Protein AF-A0AAV8HAZ2-F1 (afdb_monomer)

InterPro domains:
  IPR032675 Leucine-rich repeat domain superfamily [G3DSA:3.80.10.10] (1-237)

Foldseek 3Di:
DQDDQQAAAEFAFEDDPQDTDTPDPSVVSVCVVVPPDDDPDSPPCVQVVLVVNLVRQYAYYHYEQDDCQVCQVVVQASCSHQEYAYAHQDDPDADAHDPPGSVQNHAYYHDHPPQHPPLVRVQNNQQNRQNHAYYHDEYADQEEHAHAYARHQEYAYAYDDPPHAHLEYHYAYQNHAEYEYHDEDHPDLNHYYYYDHPNHAEYEYEYEADDPSCVVVVVNVCVVCVPHNWYWYWYHYPPDTDTDTPPPDDPPPPDD

Mean predicted aligned error: 11.36 Å

Structure (mmCIF, N/CA/C/O backbone):
data_AF-A0AAV8HAZ2-F1
#
_entry.id   AF-A0AAV8HAZ2-F1
#
loop_
_atom_site.group_PDB
_atom_site.id
_atom_site.type_symbol
_atom_site.label_atom_id
_atom_site.label_alt_id
_atom_site.label_comp_id
_atom_site.label_asym_id
_atom_site.label_entity_id
_atom_site.label_seq_id
_atom_site.pdbx_PDB_ins_code
_atom_site.Cartn_x
_atom_site.Cartn_y
_atom_site.Cartn_z
_atom_site.occupancy
_atom_site.B_iso_or_equiv
_atom_site.auth_seq_id
_atom_site.auth_comp_id
_atom_site.auth_asym_id
_atom_site.auth_atom_id
_atom_site.pdbx_PDB_model_num
ATOM 1 N N . MET A 1 1 ? -29.123 27.287 18.463 1.00 34.72 1 MET A N 1
ATOM 2 C CA . MET A 1 1 ? -29.032 25.952 19.095 1.00 34.72 1 MET A CA 1
ATOM 3 C C . MET A 1 1 ? -27.998 25.145 18.328 1.00 34.72 1 MET A C 1
ATOM 5 O O . MET A 1 1 ? -28.243 24.839 17.171 1.00 34.72 1 MET A O 1
ATOM 9 N N . LEU A 1 2 ? -26.826 24.888 18.914 1.00 37.31 2 LEU A N 1
ATOM 10 C CA . LEU A 1 2 ? -25.813 24.000 18.332 1.00 37.31 2 LEU A CA 1
ATOM 11 C C . LEU A 1 2 ? -26.121 22.578 18.814 1.00 37.31 2 LEU A C 1
ATOM 13 O O . LEU A 1 2 ? -26.083 22.320 20.014 1.00 37.31 2 LEU A O 1
ATOM 17 N N . THR A 1 3 ? -26.483 21.680 17.901 1.00 46.84 3 THR A N 1
ATOM 18 C CA . THR A 1 3 ? -26.611 20.245 18.185 1.00 46.84 3 THR A CA 1
ATOM 19 C C . THR A 1 3 ? -25.257 19.702 18.638 1.00 46.84 3 THR A C 1
ATOM 21 O O . THR A 1 3 ? -24.234 19.996 18.017 1.00 46.84 3 THR A O 1
ATOM 24 N N . SER A 1 4 ? -25.221 18.954 19.742 1.00 61.09 4 SER A N 1
ATOM 25 C CA . SER A 1 4 ? -23.980 18.344 20.217 1.00 61.09 4 SER A CA 1
ATOM 26 C C . SER A 1 4 ? -23.555 17.234 19.256 1.00 61.09 4 SER A C 1
ATOM 28 O O . SER A 1 4 ? -24.330 16.342 18.917 1.00 61.09 4 SER A O 1
ATOM 30 N N . ILE A 1 5 ? -22.310 17.292 18.794 1.00 60.56 5 ILE A N 1
ATOM 31 C CA . ILE A 1 5 ? -21.723 16.211 18.005 1.00 60.56 5 ILE A CA 1
ATOM 32 C C . ILE A 1 5 ? -21.294 15.122 18.980 1.00 60.56 5 ILE A C 1
ATOM 34 O O . ILE A 1 5 ? -20.428 15.358 19.823 1.00 60.56 5 ILE A O 1
ATOM 38 N N . SER A 1 6 ? -21.890 13.942 18.860 1.00 73.12 6 SER A N 1
ATOM 39 C CA . SER A 1 6 ? -21.578 12.783 19.699 1.00 73.12 6 SER A CA 1
ATOM 40 C C . SER A 1 6 ? -20.570 11.823 19.062 1.00 73.12 6 SER A C 1
ATOM 42 O O . SER A 1 6 ? -19.986 11.013 19.777 1.00 73.12 6 SER A O 1
ATOM 44 N N . HIS A 1 7 ? -20.338 11.907 17.746 1.00 76.44 7 HIS A N 1
ATOM 45 C CA . HIS A 1 7 ? -19.491 10.959 17.022 1.00 76.44 7 HIS A CA 1
ATOM 46 C C . HIS A 1 7 ? -18.837 11.574 15.775 1.00 76.44 7 HIS A C 1
ATOM 48 O O . HIS A 1 7 ? -19.464 12.355 15.055 1.00 76.44 7 HIS A O 1
ATOM 54 N N . VAL A 1 8 ? -17.578 11.210 15.516 1.00 76.12 8 VAL A N 1
ATOM 55 C CA . VAL A 1 8 ? -16.825 11.561 14.303 1.00 76.12 8 VAL A CA 1
ATOM 56 C C . VAL A 1 8 ? -16.085 10.313 13.850 1.00 76.12 8 VAL A C 1
ATOM 58 O O . VAL A 1 8 ? -15.053 9.974 14.416 1.00 76.12 8 VAL A O 1
ATOM 61 N N . GLU A 1 9 ? -16.617 9.630 12.841 1.00 82.69 9 GLU A N 1
ATOM 62 C CA . GLU A 1 9 ? -16.004 8.416 12.292 1.00 82.69 9 GLU A CA 1
ATOM 63 C C . GLU A 1 9 ? -14.900 8.736 11.274 1.00 82.69 9 GLU A C 1
ATOM 65 O O . GLU A 1 9 ? -13.850 8.093 11.263 1.00 82.69 9 GLU A O 1
ATOM 70 N N . GLU A 1 10 ? -15.108 9.777 10.467 1.00 84.00 10 GLU A N 1
ATOM 71 C CA . GLU A 1 10 ? -14.192 10.212 9.414 1.00 84.00 10 GLU A CA 1
ATOM 72 C C . GLU A 1 10 ? -13.876 11.702 9.535 1.00 84.00 10 GLU A C 1
ATOM 74 O O . GLU A 1 10 ? -14.774 12.521 9.751 1.00 84.00 10 GLU A O 1
ATOM 79 N N . LEU A 1 11 ? -12.600 12.043 9.348 1.00 81.50 11 LEU A N 1
ATOM 80 C CA . LEU A 1 11 ? -12.093 13.403 9.266 1.00 81.50 11 LEU A CA 1
ATOM 81 C C . LEU A 1 11 ? -11.239 13.562 8.003 1.00 81.50 11 LEU A C 1
ATOM 83 O O . 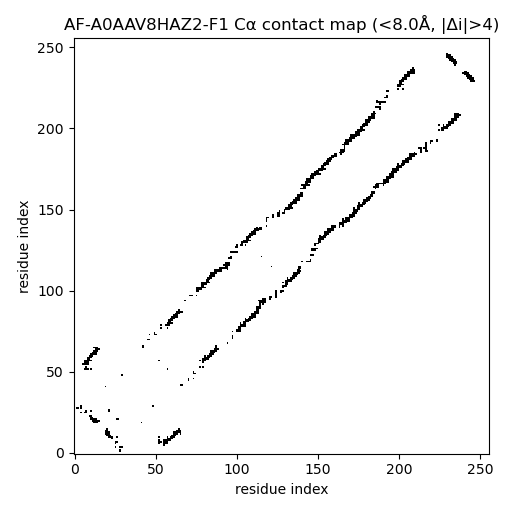LEU A 1 11 ? -10.208 12.909 7.863 1.00 81.50 11 LEU A O 1
ATOM 87 N N . SER A 1 12 ? -11.634 14.481 7.119 1.00 81.00 12 SER A N 1
ATOM 88 C CA . SER A 1 12 ? -10.827 14.893 5.966 1.00 81.00 12 SER A CA 1
ATOM 89 C C . SER A 1 12 ? -10.376 16.345 6.114 1.00 81.00 12 SER A C 1
ATOM 91 O O . SER A 1 12 ? -11.191 17.243 6.349 1.00 81.00 12 SER A O 1
ATOM 93 N N . LEU A 1 13 ? -9.068 16.555 5.998 1.00 77.06 13 LEU A N 1
ATOM 94 C CA . LEU A 1 13 ? -8.384 17.835 6.086 1.00 77.06 13 LEU A CA 1
ATOM 95 C C . LEU A 1 13 ? -7.628 18.061 4.782 1.00 77.06 13 LEU A C 1
ATOM 97 O O . LEU A 1 13 ? -6.623 17.405 4.540 1.00 77.06 13 LEU A O 1
ATOM 101 N N . ARG A 1 14 ? -8.123 18.963 3.936 1.00 72.69 14 ARG A N 1
ATOM 102 C CA . ARG A 1 14 ? -7.522 19.223 2.624 1.00 72.69 14 ARG A CA 1
ATOM 103 C C . ARG A 1 14 ? -7.220 20.699 2.441 1.00 72.69 14 ARG A C 1
ATOM 105 O O . ARG A 1 14 ? -8.035 21.532 2.846 1.00 72.69 14 ARG A O 1
ATOM 112 N N . VAL A 1 15 ? -6.099 21.006 1.796 1.00 64.12 15 VAL A N 1
ATOM 113 C CA . VAL A 1 15 ? -5.835 22.335 1.235 1.00 64.12 15 VAL A CA 1
ATOM 114 C C . VAL A 1 15 ? -6.331 22.349 -0.204 1.00 64.12 15 VAL A C 1
ATOM 116 O O . VAL A 1 15 ? -5.653 21.880 -1.109 1.00 64.12 15 VAL A O 1
ATOM 119 N N . LYS A 1 16 ? -7.524 22.899 -0.429 1.00 49.69 16 LYS A N 1
ATOM 120 C CA . LYS A 1 16 ? -7.853 23.502 -1.726 1.00 49.69 16 LYS A CA 1
ATOM 121 C C . LYS A 1 16 ? -7.541 24.983 -1.626 1.00 49.69 16 LYS A C 1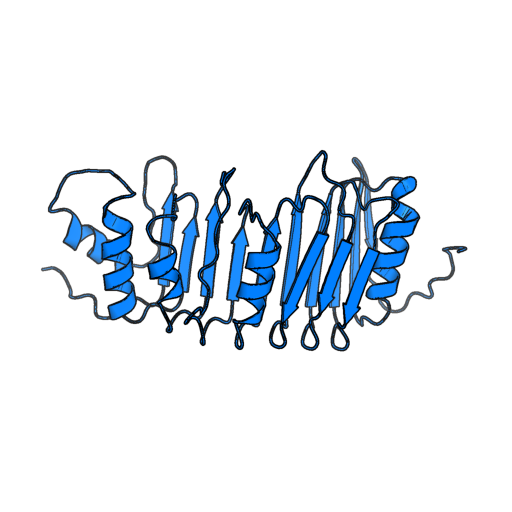
ATOM 123 O O . LYS A 1 16 ? -7.651 25.525 -0.530 1.00 49.69 16 LYS A O 1
ATOM 128 N N . GLU A 1 17 ? -7.138 25.602 -2.732 1.00 44.91 17 GLU A N 1
ATOM 129 C CA . GLU A 1 17 ? -6.947 27.051 -2.880 1.00 44.91 17 GLU A CA 1
ATOM 130 C C . GLU A 1 17 ? -7.904 27.838 -1.956 1.00 44.91 17 GLU A C 1
ATOM 132 O O . GLU A 1 17 ? -9.092 27.978 -2.219 1.00 44.91 17 GLU A O 1
ATOM 137 N N . HIS A 1 18 ? -7.376 28.243 -0.797 1.00 40.62 18 HIS A N 1
ATOM 138 C CA . HIS A 1 18 ? -8.023 29.011 0.274 1.00 40.62 18 HIS A CA 1
ATOM 139 C C . HIS A 1 18 ? -9.266 28.455 1.007 1.00 40.62 18 HIS A C 1
ATOM 141 O O . HIS A 1 18 ? -9.833 29.187 1.816 1.00 40.62 18 HIS A O 1
ATOM 147 N N . GLU A 1 19 ? -9.627 27.172 0.894 1.00 39.75 19 GLU A N 1
ATOM 148 C CA . GLU A 1 19 ? -10.709 26.588 1.710 1.00 39.75 19 GLU A CA 1
ATOM 149 C C . GLU A 1 19 ? -10.373 25.201 2.281 1.00 39.75 19 GLU A C 1
ATOM 151 O O . GLU A 1 19 ? -10.086 24.243 1.562 1.00 39.75 19 GLU A O 1
ATOM 156 N N . LEU A 1 20 ? -10.501 25.061 3.609 1.00 46.38 20 LEU A N 1
ATOM 157 C CA . LEU A 1 20 ? -10.675 23.749 4.232 1.00 46.38 20 LEU A CA 1
ATOM 158 C C . LEU A 1 20 ? -12.017 23.199 3.743 1.00 46.38 20 LEU A C 1
ATOM 160 O O . LEU A 1 20 ? -13.063 23.774 4.043 1.00 46.38 20 LEU A O 1
ATOM 164 N N . ILE A 1 21 ? -12.038 22.037 3.099 1.00 44.66 21 ILE A N 1
ATOM 165 C CA . ILE A 1 21 ? -13.271 21.295 2.795 1.00 44.66 21 ILE A CA 1
ATOM 166 C C . ILE A 1 21 ? -13.265 20.017 3.636 1.00 44.66 21 ILE A C 1
ATOM 168 O O . ILE A 1 21 ? -12.336 19.223 3.560 1.00 44.66 21 ILE A O 1
ATOM 172 N N . SER A 1 22 ? -14.277 19.847 4.490 1.00 47.72 22 SER A N 1
ATOM 173 C CA . SER A 1 22 ? -14.449 18.675 5.351 1.00 47.72 22 SER A CA 1
ATOM 174 C C . SER A 1 22 ? -15.740 17.996 4.945 1.00 47.72 22 SER A C 1
ATOM 176 O O . SER A 1 22 ? -16.816 18.573 5.108 1.00 47.72 22 SER A O 1
ATOM 178 N N . PHE A 1 23 ? -15.636 16.775 4.444 1.00 40.47 23 PHE A N 1
ATOM 179 C CA . PHE A 1 23 ? -16.789 15.949 4.128 1.00 40.47 23 PHE A CA 1
ATOM 180 C C . PHE A 1 23 ? -17.223 15.175 5.375 1.00 40.47 23 PHE A C 1
ATOM 182 O O . PHE A 1 23 ? -16.774 14.064 5.606 1.00 40.47 23 PHE A O 1
ATOM 189 N N . ASN A 1 24 ? -18.056 15.805 6.212 1.00 47.41 24 ASN A N 1
ATOM 190 C CA . ASN A 1 24 ? -18.982 15.134 7.136 1.00 47.41 24 ASN A CA 1
ATOM 191 C C . ASN A 1 24 ? -19.972 16.181 7.707 1.00 47.41 24 ASN A C 1
ATOM 193 O O . ASN A 1 24 ? -19.507 17.212 8.211 1.00 47.41 24 ASN A O 1
ATOM 197 N N . PRO A 1 25 ? -21.305 15.973 7.683 1.00 43.59 25 PRO A N 1
ATOM 198 C CA . PRO A 1 25 ? -22.275 16.905 8.279 1.00 43.59 25 PRO A CA 1
ATOM 199 C C . PRO A 1 25 ? -22.035 17.206 9.774 1.00 43.59 25 PRO A C 1
ATOM 201 O O . PRO A 1 25 ? -22.361 18.299 10.236 1.00 43.59 25 PRO A O 1
ATOM 204 N N . SER A 1 26 ? -21.386 16.307 10.522 1.00 50.09 26 SER A N 1
ATOM 205 C CA . SER A 1 26 ? -20.985 16.535 11.921 1.00 50.09 26 SER A CA 1
ATOM 206 C C . SER A 1 26 ? -19.804 17.509 12.084 1.00 50.09 26 SER A C 1
ATOM 208 O O . SER A 1 26 ? -19.650 18.131 13.133 1.00 50.09 2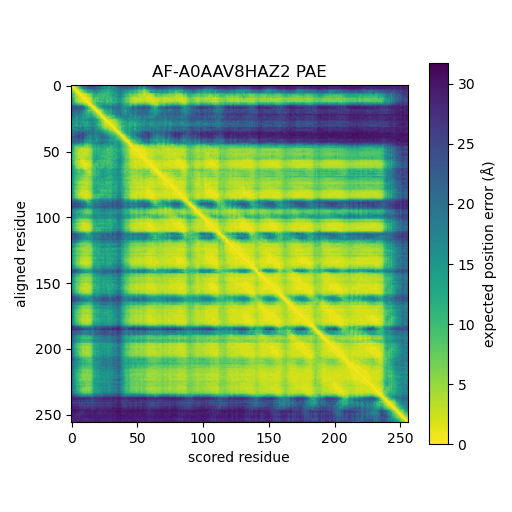6 SER A O 1
ATOM 210 N N . ILE A 1 27 ? -18.979 17.716 11.052 1.00 48.31 27 ILE A N 1
ATOM 211 C CA . ILE A 1 27 ? -17.760 18.544 11.128 1.00 48.31 27 ILE A CA 1
ATOM 212 C C . ILE A 1 27 ? -18.024 20.009 10.755 1.00 48.31 27 ILE A C 1
ATOM 214 O O . ILE A 1 27 ? -17.355 20.899 11.283 1.00 48.31 27 ILE A O 1
ATOM 218 N N . ALA A 1 28 ? -19.054 20.307 9.954 1.00 49.66 28 ALA A N 1
ATOM 219 C CA . ALA A 1 28 ? -19.524 21.687 9.766 1.00 49.66 28 ALA A CA 1
ATOM 220 C C . ALA A 1 28 ? -19.868 22.353 11.117 1.00 49.66 28 ALA A C 1
ATOM 222 O O . ALA A 1 28 ? -19.589 23.530 11.342 1.00 49.66 28 ALA A O 1
ATOM 223 N N . GLN A 1 29 ? -20.368 21.557 12.065 1.00 50.78 29 GLN A N 1
ATOM 224 C CA . GLN A 1 29 ? -20.637 21.972 13.440 1.00 50.78 29 GLN A CA 1
ATOM 225 C C . GLN A 1 29 ? -19.355 22.083 14.294 1.00 50.78 29 GLN A C 1
ATOM 227 O O . GLN A 1 29 ? -19.278 22.959 15.154 1.00 50.78 29 GLN A O 1
ATOM 232 N N . LEU A 1 30 ? -18.308 21.280 14.031 1.00 48.81 30 LEU A N 1
ATOM 233 C CA . LEU A 1 30 ? -16.981 21.467 14.649 1.00 48.81 30 LEU A CA 1
ATOM 234 C C . LEU A 1 30 ? -16.325 22.778 14.209 1.00 48.81 30 LEU A C 1
ATOM 236 O O . LEU A 1 30 ? -15.672 23.423 15.027 1.00 48.81 30 LEU A O 1
ATOM 240 N N . ARG A 1 31 ? -16.518 23.185 12.947 1.00 50.88 31 ARG A N 1
ATOM 241 C CA . ARG A 1 31 ? -16.076 24.498 12.451 1.00 50.88 31 ARG A CA 1
ATOM 242 C C . ARG A 1 31 ? -16.827 25.627 13.147 1.00 50.88 31 ARG A C 1
ATOM 244 O O . ARG A 1 31 ? -16.185 26.536 13.657 1.00 50.88 31 ARG A O 1
ATOM 251 N N . ALA A 1 32 ? -18.157 25.535 13.231 1.00 48.94 32 ALA A N 1
ATOM 252 C CA . ALA A 1 32 ? -18.995 26.542 13.887 1.00 48.94 32 ALA A CA 1
ATOM 253 C C . ALA A 1 32 ? -18.666 26.717 15.384 1.00 48.94 32 ALA A C 1
ATOM 255 O O . ALA A 1 32 ? -18.703 27.831 15.896 1.00 48.94 32 ALA A O 1
ATOM 256 N N . LEU A 1 33 ? -18.279 25.641 16.079 1.00 45.34 33 LEU A N 1
ATOM 257 C CA . LEU A 1 33 ? -17.831 25.689 17.479 1.00 45.34 33 LEU A CA 1
ATOM 258 C C . LEU A 1 33 ? -16.466 26.374 17.679 1.00 45.34 33 LEU A C 1
ATOM 260 O O . LEU A 1 33 ? -16.184 26.809 18.790 1.00 45.34 33 LEU A O 1
ATOM 264 N N . ASN A 1 34 ? -15.637 26.480 16.637 1.00 46.09 34 ASN A N 1
ATOM 265 C CA . ASN A 1 34 ? -14.290 27.062 16.709 1.00 46.09 34 ASN A CA 1
ATOM 266 C C . ASN A 1 34 ? -14.171 28.433 16.010 1.00 46.09 34 ASN A C 1
ATOM 268 O O . ASN A 1 34 ? -13.102 29.035 16.033 1.00 46.09 34 ASN A O 1
ATOM 272 N N . GLN A 1 35 ? -15.253 28.954 15.419 1.00 46.47 35 GLN A N 1
ATOM 273 C CA . GLN A 1 35 ? -15.297 30.257 14.733 1.00 46.47 35 GLN A CA 1
ATOM 274 C C . GLN A 1 35 ? -15.278 31.480 15.674 1.00 46.47 35 GLN A C 1
ATOM 276 O O . GLN A 1 35 ? -15.321 32.612 15.199 1.00 46.47 35 GLN A O 1
ATOM 281 N N . SER A 1 36 ? -15.181 31.303 16.998 1.00 41.84 36 SER A N 1
ATOM 282 C CA . SER A 1 36 ? -15.096 32.424 17.948 1.00 41.84 36 SER A CA 1
ATOM 283 C C . SER A 1 36 ? -13.710 33.081 18.031 1.00 41.84 36 SER A C 1
ATOM 285 O O . SER A 1 36 ? -13.536 34.022 18.802 1.00 41.84 36 SER A O 1
ATOM 287 N N . THR A 1 37 ? -12.713 32.616 17.272 1.00 38.97 37 THR A N 1
ATOM 288 C CA . THR A 1 37 ? -11.373 33.221 17.216 1.00 38.97 37 THR A CA 1
ATOM 289 C C . THR A 1 37 ? -10.977 33.463 15.758 1.00 38.97 37 THR A C 1
ATOM 291 O O . THR A 1 37 ? -10.587 32.554 15.032 1.00 38.97 37 THR A O 1
ATOM 294 N N . GLY A 1 38 ? -11.160 34.702 15.297 1.00 34.28 38 GLY A N 1
ATOM 295 C CA . GLY A 1 38 ? -11.067 35.102 13.890 1.00 34.28 38 GLY A CA 1
ATOM 296 C C . GLY A 1 38 ? -9.653 35.180 13.304 1.00 34.28 38 GLY A C 1
ATOM 297 O O . GLY A 1 38 ? -9.202 36.269 12.962 1.00 34.28 38 GLY A O 1
ATOM 298 N N . SER A 1 39 ? -8.971 34.051 13.108 1.00 32.66 39 SER A N 1
ATOM 299 C CA . SER A 1 39 ? -7.730 34.004 12.321 1.00 32.66 39 SER A CA 1
ATOM 300 C C . SER A 1 39 ? -7.678 32.795 11.378 1.00 32.66 39 SER A C 1
ATOM 302 O O . SER A 1 39 ? -7.622 31.643 11.787 1.00 32.66 39 SER A O 1
ATOM 304 N N . TYR A 1 40 ? -7.665 33.063 10.070 1.00 41.22 40 TYR A N 1
ATOM 305 C CA . TYR A 1 40 ? -7.521 32.066 9.005 1.00 41.22 40 TYR A CA 1
ATOM 306 C C . TYR A 1 40 ? -6.053 31.630 8.864 1.00 41.22 40 TYR A C 1
ATOM 308 O O . TYR A 1 40 ? -5.357 32.047 7.944 1.00 41.22 40 TY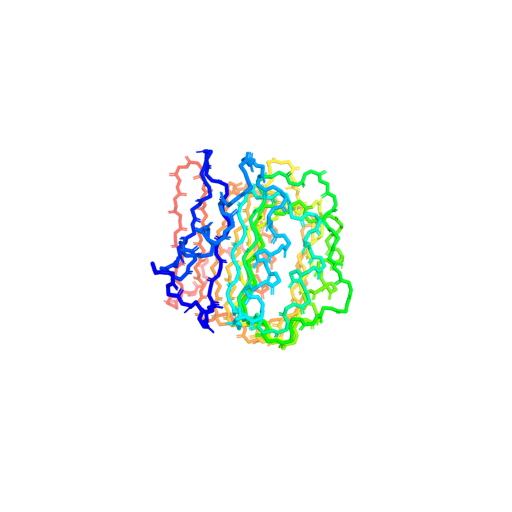R A O 1
ATOM 316 N N . PHE A 1 41 ? -5.567 30.793 9.782 1.00 37.88 41 PHE A N 1
ATOM 317 C CA . PHE A 1 41 ? -4.298 30.080 9.611 1.00 37.88 41 PHE A CA 1
ATOM 318 C C . PHE A 1 41 ? -4.521 28.568 9.775 1.00 37.88 41 PHE A C 1
ATOM 320 O O . PHE A 1 41 ? -4.822 28.119 10.883 1.00 37.88 41 PHE A O 1
ATOM 327 N N . PRO A 1 42 ? -4.361 27.758 8.709 1.00 48.06 42 PRO A N 1
ATOM 328 C CA . PRO A 1 42 ? -4.703 26.333 8.728 1.00 48.06 42 PRO A CA 1
ATOM 329 C C . PRO A 1 42 ? -3.857 25.501 9.704 1.00 48.06 42 PRO A C 1
ATOM 331 O O . PRO A 1 42 ? -4.320 24.460 10.153 1.00 48.06 42 PRO A O 1
ATOM 334 N N . ASN A 1 43 ? -2.671 25.970 10.105 1.00 47.88 43 ASN A N 1
ATOM 335 C CA . ASN A 1 43 ? -1.752 25.209 10.961 1.00 47.88 43 ASN A CA 1
ATOM 336 C C . ASN A 1 43 ? -2.064 25.278 12.468 1.00 47.88 43 ASN A C 1
ATOM 338 O O . ASN A 1 43 ? -1.571 24.447 13.227 1.00 47.88 43 ASN A O 1
ATOM 342 N N . LEU A 1 44 ? -2.869 26.244 12.929 1.00 44.88 44 LEU A N 1
ATOM 343 C CA . LEU A 1 44 ? -3.096 26.458 14.369 1.00 44.88 44 LEU A CA 1
ATOM 344 C C . LEU A 1 44 ? -4.266 25.637 14.940 1.00 44.88 44 LEU A C 1
ATOM 346 O O . LEU A 1 44 ? -4.315 25.398 16.144 1.00 44.88 44 LEU A O 1
ATOM 350 N N . TYR A 1 45 ? -5.188 25.160 14.097 1.00 55.88 45 TYR A N 1
ATOM 351 C CA . TYR A 1 45 ? -6.414 24.475 14.545 1.00 55.88 45 TYR A CA 1
ATOM 352 C C . TYR A 1 45 ? -6.358 22.948 14.428 1.00 55.88 45 TYR A C 1
ATOM 354 O O . TYR A 1 45 ? -7.164 22.244 15.045 1.00 55.88 45 TYR A O 1
ATOM 362 N N . THR A 1 46 ? -5.406 22.422 13.661 1.00 68.69 46 THR A N 1
ATOM 363 C CA . THR A 1 46 ? -5.289 20.996 13.339 1.00 68.69 46 THR A CA 1
ATOM 364 C C . THR A 1 46 ? -5.072 20.100 14.564 1.00 68.69 46 THR A C 1
ATOM 366 O O . THR A 1 46 ? -5.764 19.084 14.660 1.00 68.69 46 THR A O 1
ATOM 369 N N . PRO A 1 47 ? -4.218 20.458 15.551 1.00 73.06 47 PRO A N 1
ATOM 370 C CA . PRO A 1 47 ? -4.038 19.639 16.753 1.00 73.06 47 PRO A CA 1
ATOM 371 C C . PRO A 1 47 ? -5.324 19.504 17.584 1.00 73.06 47 PRO A C 1
ATOM 373 O O . PRO A 1 47 ? -5.700 18.401 17.984 1.00 73.06 47 PRO A O 1
ATOM 376 N N . SER A 1 48 ? -6.033 20.615 17.810 1.00 73.75 48 SER A N 1
ATOM 377 C CA . SER A 1 48 ? -7.254 20.655 18.626 1.00 73.75 48 SER A CA 1
ATOM 378 C C . SER A 1 48 ? -8.407 19.897 17.972 1.00 73.75 48 SER A C 1
ATOM 380 O O . SER A 1 48 ? -9.146 19.169 18.640 1.00 73.75 48 SER A O 1
ATOM 382 N N . LEU A 1 49 ? -8.551 20.034 16.652 1.00 76.75 49 LEU A N 1
ATOM 383 C CA . LEU A 1 49 ? -9.563 19.315 15.889 1.00 76.75 49 LEU A CA 1
ATOM 384 C C . LEU A 1 49 ? -9.304 17.802 15.907 1.00 76.75 49 LEU A C 1
ATOM 386 O O . LEU A 1 49 ? -10.231 17.027 16.140 1.00 76.75 49 LEU A O 1
ATOM 390 N N . LEU A 1 50 ? -8.047 17.390 15.728 1.00 80.56 50 LEU A N 1
ATOM 391 C CA . LEU A 1 50 ? -7.641 15.988 15.765 1.00 80.56 50 LEU A CA 1
ATOM 392 C C . LEU A 1 50 ? -7.859 15.370 17.155 1.00 80.56 50 LEU A C 1
ATOM 394 O O . LEU A 1 50 ? -8.403 14.273 17.264 1.00 80.56 50 LEU A O 1
ATOM 398 N N . ALA A 1 51 ? -7.510 16.092 18.226 1.00 80.38 51 ALA A N 1
ATOM 399 C CA . ALA A 1 51 ? -7.749 15.652 19.600 1.00 80.38 51 ALA A CA 1
ATOM 400 C C . ALA A 1 51 ? -9.247 15.456 19.890 1.00 80.38 51 ALA A C 1
ATOM 402 O O . ALA A 1 51 ? -9.641 14.459 20.503 1.00 80.38 51 ALA A O 1
ATOM 403 N N . LYS A 1 52 ? -10.093 16.373 19.403 1.00 80.62 52 LYS A N 1
ATOM 404 C CA . LYS A 1 52 ? -11.548 16.268 19.544 1.00 80.62 52 LYS A CA 1
ATOM 405 C C . LYS A 1 52 ? -12.116 15.115 18.718 1.00 80.62 52 LYS A C 1
ATOM 407 O O . LYS A 1 52 ? -12.854 14.301 19.265 1.00 80.62 52 LYS A O 1
ATOM 412 N N . ALA A 1 53 ? -11.735 14.987 17.448 1.00 80.44 53 ALA A N 1
ATOM 413 C CA . ALA A 1 53 ? -12.154 13.874 16.598 1.00 80.44 53 ALA A CA 1
ATOM 414 C C . ALA A 1 53 ? -11.757 12.518 17.205 1.00 80.44 53 ALA A C 1
ATOM 416 O O . ALA A 1 53 ? -12.582 11.611 17.274 1.00 80.44 53 ALA A O 1
ATOM 417 N N . ARG A 1 54 ? -10.539 12.408 17.758 1.00 84.00 54 ARG A N 1
ATOM 418 C CA . ARG A 1 54 ? -10.091 11.224 18.504 1.00 84.00 54 ARG A CA 1
ATOM 419 C C . ARG A 1 54 ? -11.052 10.867 19.637 1.00 84.00 54 ARG A C 1
ATOM 421 O O . ARG A 1 54 ? -11.468 9.719 19.733 1.00 84.00 54 ARG A O 1
ATOM 428 N N . SER A 1 55 ? -11.431 11.836 20.477 1.00 82.81 55 SER A N 1
ATOM 429 C CA . SER A 1 55 ? -12.382 11.593 21.579 1.00 82.81 55 SER A CA 1
ATOM 430 C C . SER A 1 55 ? -13.780 11.176 21.110 1.00 82.81 55 SER A C 1
ATOM 432 O O . SER A 1 55 ? -14.520 10.562 21.870 1.00 82.81 55 SER A O 1
ATOM 434 N N . LEU A 1 56 ? -14.123 11.475 19.855 1.00 83.69 56 LEU A N 1
ATOM 435 C CA . LEU A 1 56 ? -15.406 11.155 19.236 1.00 83.69 56 LEU A CA 1
ATOM 436 C C . LEU A 1 56 ? -15.362 9.861 18.408 1.00 83.69 56 LEU A C 1
ATOM 438 O O . LEU A 1 56 ? -16.332 9.562 17.715 1.00 83.69 56 LEU A O 1
ATOM 442 N N . GLY A 1 57 ? -14.281 9.078 18.505 1.00 84.88 57 GLY A N 1
ATOM 443 C CA . GLY A 1 57 ? -14.183 7.747 17.903 1.00 84.88 57 GLY A CA 1
ATOM 444 C C . GLY A 1 57 ? -13.680 7.726 16.461 1.00 84.88 57 GLY A C 1
ATOM 445 O O . GLY A 1 57 ? -14.122 6.874 15.697 1.00 84.88 57 GLY A O 1
ATOM 446 N N . LEU A 1 58 ? -12.761 8.627 16.100 1.00 88.12 58 LEU A N 1
ATOM 447 C CA . LEU A 1 58 ? -12.170 8.701 14.760 1.00 88.12 58 LEU A CA 1
ATOM 448 C C . LEU A 1 58 ? -11.604 7.355 14.280 1.00 88.12 58 LEU A C 1
ATOM 450 O O . LEU A 1 58 ? -10.744 6.764 14.940 1.00 88.12 58 LEU A O 1
ATOM 454 N N . ARG A 1 59 ? -12.051 6.910 13.101 1.00 92.25 59 ARG A N 1
ATOM 455 C CA . ARG A 1 59 ? -11.610 5.678 12.424 1.00 92.25 59 ARG A CA 1
ATOM 456 C C . ARG A 1 59 ? -10.940 5.935 11.081 1.00 92.25 59 ARG A C 1
ATOM 458 O O . ARG A 1 59 ? -10.071 5.159 10.692 1.00 92.25 59 ARG A O 1
ATOM 465 N N . HIS A 1 60 ? -11.306 7.007 10.391 1.00 92.62 60 HIS A N 1
ATOM 466 C CA . HIS A 1 60 ? -10.784 7.329 9.068 1.00 92.62 60 HIS A CA 1
ATOM 467 C C . HIS A 1 60 ? -10.217 8.744 9.066 1.00 92.62 60 HIS A C 1
ATOM 469 O O . HIS A 1 60 ? -10.914 9.697 9.410 1.00 92.62 60 HIS A O 1
ATOM 475 N N . LEU A 1 61 ? -8.948 8.886 8.698 1.00 89.62 61 LEU A N 1
ATOM 476 C CA . LEU A 1 61 ? -8.283 10.179 8.622 1.00 89.62 61 LEU A CA 1
ATOM 477 C C . LEU A 1 61 ? -7.667 10.366 7.243 1.00 89.62 61 LEU A C 1
ATOM 479 O O . LEU A 1 61 ? -6.881 9.537 6.797 1.00 89.62 61 LEU A O 1
ATOM 483 N N . ILE A 1 62 ? -8.017 11.473 6.599 1.00 87.88 62 ILE A N 1
ATOM 484 C CA . ILE A 1 62 ? -7.450 11.894 5.321 1.00 87.88 62 ILE A CA 1
ATOM 485 C C . ILE A 1 62 ? -6.834 13.268 5.532 1.00 87.88 62 ILE A C 1
ATOM 487 O O . ILE A 1 62 ? -7.535 14.194 5.949 1.00 87.88 62 ILE A O 1
ATOM 491 N N . ILE A 1 63 ? -5.548 13.411 5.237 1.00 83.00 63 ILE A N 1
ATOM 492 C CA . ILE A 1 63 ? -4.858 14.695 5.251 1.00 83.00 63 ILE A CA 1
ATOM 493 C C . ILE A 1 63 ? -4.165 14.901 3.914 1.00 83.00 63 ILE A C 1
ATOM 495 O O . ILE A 1 63 ? -3.370 14.069 3.502 1.00 83.00 63 ILE A O 1
ATOM 499 N N . ASP A 1 64 ? -4.468 16.013 3.261 1.00 80.81 64 ASP A N 1
ATOM 500 C CA . ASP A 1 64 ? -4.027 16.304 1.903 1.00 80.81 64 ASP A CA 1
ATOM 501 C C . ASP A 1 64 ? -3.564 17.761 1.796 1.00 80.81 64 ASP A C 1
ATOM 503 O O . ASP A 1 64 ? -4.285 18.692 2.173 1.00 80.81 64 ASP A O 1
ATOM 507 N N . GLY A 1 65 ? -2.334 17.967 1.331 1.00 72.31 65 GLY A N 1
ATOM 508 C CA . GLY A 1 65 ? -1.785 19.301 1.081 1.00 72.31 65 GLY A CA 1
ATOM 509 C C . GLY A 1 65 ? -1.439 20.120 2.332 1.00 72.31 65 GLY A C 1
ATOM 510 O O . GLY A 1 65 ? -1.145 21.308 2.211 1.00 72.31 65 GLY A O 1
ATOM 511 N N . LEU A 1 66 ? -1.471 19.529 3.533 1.00 73.31 66 LEU A N 1
ATOM 512 C CA . LEU A 1 66 ? -1.125 20.204 4.794 1.00 73.31 66 LEU A CA 1
ATOM 513 C C . LEU A 1 66 ? 0.296 19.869 5.258 1.00 73.31 66 LEU A C 1
ATOM 515 O O . LEU A 1 66 ? 0.724 18.723 5.193 1.00 73.31 66 LEU A O 1
ATOM 519 N N . ASP A 1 67 ? 0.997 20.842 5.844 1.00 73.31 67 ASP A N 1
ATOM 520 C CA . ASP A 1 67 ? 2.219 20.565 6.607 1.00 73.31 67 ASP A CA 1
ATOM 521 C C . ASP A 1 67 ? 1.854 19.943 7.962 1.00 73.31 67 ASP A C 1
ATOM 523 O O . ASP A 1 67 ? 1.438 20.629 8.899 1.00 73.31 67 ASP A O 1
ATOM 527 N N . ILE A 1 68 ? 1.991 18.622 8.063 1.00 74.06 68 ILE A N 1
ATOM 528 C CA . ILE A 1 68 ? 1.589 17.873 9.257 1.00 74.06 68 ILE A CA 1
ATOM 529 C C . ILE A 1 68 ? 2.713 17.649 10.264 1.00 74.06 68 ILE A C 1
ATOM 531 O O . ILE A 1 68 ? 2.488 16.946 11.249 1.00 74.06 68 ILE A O 1
ATOM 535 N N . ARG A 1 69 ? 3.910 18.219 10.073 1.00 74.31 69 ARG A N 1
ATOM 536 C CA . ARG A 1 69 ? 5.085 17.903 10.913 1.00 74.31 69 ARG A CA 1
ATOM 537 C C . ARG A 1 69 ? 4.813 18.042 12.413 1.00 74.31 69 ARG A C 1
ATOM 539 O O . ARG A 1 69 ? 5.275 17.233 13.210 1.00 74.31 69 ARG A O 1
ATOM 546 N N . LEU A 1 70 ? 3.992 19.022 12.787 1.00 71.88 70 LEU A N 1
ATOM 547 C CA . LEU A 1 70 ? 3.618 19.297 14.177 1.00 71.88 70 LEU A CA 1
ATOM 548 C C . LEU A 1 70 ? 2.534 18.362 14.741 1.00 71.88 70 LEU A C 1
ATOM 550 O O . LEU A 1 70 ? 2.338 18.316 15.953 1.00 71.88 70 LEU A O 1
ATOM 554 N N . ILE A 1 71 ? 1.818 17.624 13.890 1.00 76.25 71 ILE A N 1
ATOM 555 C CA . ILE A 1 71 ? 0.715 16.740 14.293 1.00 76.25 71 ILE A CA 1
ATOM 556 C C . ILE A 1 71 ? 0.969 15.262 13.996 1.00 76.25 71 ILE A C 1
ATOM 558 O O . ILE A 1 71 ? 0.164 14.441 14.429 1.00 76.25 71 ILE A O 1
ATOM 562 N N . ILE A 1 72 ? 2.078 14.913 13.332 1.00 78.12 72 ILE A N 1
ATOM 563 C CA . ILE A 1 72 ? 2.514 13.527 13.092 1.00 78.12 72 ILE A CA 1
ATOM 564 C C . ILE A 1 72 ? 2.387 12.685 14.372 1.00 78.12 72 ILE A C 1
ATOM 566 O O . ILE A 1 72 ? 1.585 11.750 14.367 1.00 78.12 72 ILE A O 1
ATOM 570 N N . PRO A 1 73 ? 3.033 13.029 15.509 1.00 79.56 73 PRO A N 1
ATOM 571 C CA . PRO A 1 73 ? 2.941 12.194 16.709 1.00 79.56 73 PRO A CA 1
ATOM 572 C C . PRO A 1 73 ? 1.499 12.010 17.197 1.00 79.56 73 PRO A C 1
ATOM 574 O O . PRO A 1 73 ? 1.120 10.939 17.669 1.00 79.56 73 PRO A O 1
ATOM 577 N N . SER A 1 74 ? 0.670 13.045 17.042 1.00 82.75 74 SER A N 1
ATOM 578 C CA . SER A 1 74 ? -0.741 13.006 17.416 1.00 82.75 74 SER A CA 1
ATOM 579 C C . SER A 1 74 ? -1.534 12.048 16.532 1.00 82.75 74 SER A C 1
ATOM 581 O O . SER A 1 74 ? -2.321 11.278 17.076 1.00 82.75 74 SER A O 1
ATOM 583 N N . ILE A 1 75 ? -1.302 12.036 15.215 1.00 84.88 75 ILE A N 1
ATOM 584 C CA . ILE A 1 75 ? -1.951 11.122 14.259 1.00 84.88 75 ILE A CA 1
ATOM 585 C C . ILE A 1 75 ? -1.638 9.667 14.620 1.00 84.88 75 ILE A C 1
ATOM 587 O O . ILE A 1 75 ? -2.551 8.868 14.824 1.00 84.88 75 ILE A O 1
ATOM 591 N N . PHE A 1 76 ? -0.355 9.344 14.798 1.00 83.94 76 PHE A N 1
ATOM 592 C CA . PHE A 1 76 ? 0.106 7.981 15.091 1.00 83.94 76 PHE A CA 1
ATOM 593 C C . PHE A 1 76 ? -0.206 7.512 16.528 1.00 83.94 76 PHE A C 1
ATOM 595 O O . PHE A 1 76 ? 0.026 6.354 16.877 1.00 83.94 76 PHE A O 1
ATOM 602 N N . SER A 1 77 ? -0.787 8.384 17.362 1.00 84.69 77 SER A N 1
ATOM 603 C CA . SER A 1 77 ? -1.303 8.031 18.692 1.00 84.69 77 SER A CA 1
ATOM 604 C C . SER A 1 77 ? -2.766 7.559 18.695 1.00 84.69 77 SER A C 1
ATOM 606 O O . SER A 1 77 ? -3.257 7.107 19.733 1.00 84.69 77 SER A O 1
ATOM 608 N N . ILE A 1 78 ? -3.484 7.676 17.570 1.00 88.12 78 ILE A N 1
ATOM 609 C CA . ILE A 1 78 ? -4.921 7.379 17.476 1.00 88.12 78 ILE A CA 1
ATOM 610 C C . ILE A 1 78 ? -5.125 5.886 17.204 1.00 88.12 78 ILE A C 1
ATOM 612 O O . ILE A 1 78 ? -5.281 5.447 16.068 1.00 88.12 78 ILE A O 1
ATOM 616 N N . ASN A 1 79 ? -5.154 5.093 18.272 1.00 89.00 79 ASN A N 1
ATOM 617 C CA . ASN A 1 79 ? -5.293 3.633 18.207 1.00 89.00 79 ASN A CA 1
ATOM 618 C C . ASN A 1 79 ? -6.597 3.124 17.559 1.00 89.00 79 ASN A C 1
ATOM 620 O O . ASN A 1 79 ? -6.670 1.964 17.160 1.00 89.00 79 ASN A O 1
ATOM 624 N N . SER A 1 80 ? -7.624 3.969 17.452 1.00 89.94 80 SER A N 1
ATOM 625 C CA . SER A 1 80 ? -8.905 3.637 16.827 1.00 89.94 80 SER A CA 1
ATOM 626 C C . SER A 1 80 ? -8.903 3.760 15.301 1.00 89.94 80 SER A C 1
ATOM 628 O O . SER A 1 80 ? -9.884 3.353 14.670 1.00 89.94 80 SER A O 1
ATOM 630 N N . LEU A 1 81 ? -7.845 4.311 14.691 1.00 93.38 81 LEU A N 1
ATOM 631 C CA . LEU A 1 81 ? -7.779 4.471 13.239 1.00 93.38 81 LEU A CA 1
ATOM 632 C C . LEU A 1 81 ? -7.762 3.113 12.535 1.00 93.38 81 LEU A C 1
ATOM 634 O O . LEU A 1 81 ? -6.943 2.251 12.832 1.00 93.38 81 LEU A O 1
ATOM 638 N N . HIS A 1 82 ? -8.666 2.972 11.571 1.00 96.00 82 HIS A N 1
ATOM 639 C CA . HIS A 1 82 ? -8.765 1.866 10.624 1.00 96.00 82 HIS A CA 1
ATOM 640 C C . HIS A 1 82 ? -8.223 2.252 9.244 1.00 96.00 82 HIS A C 1
ATOM 642 O O . HIS A 1 82 ? -7.777 1.379 8.503 1.00 96.00 82 HIS A O 1
ATOM 648 N N . SER A 1 83 ? -8.260 3.542 8.895 1.00 95.81 83 SER A N 1
ATOM 649 C CA . SER A 1 83 ? -7.745 4.062 7.628 1.00 95.81 83 SER A CA 1
ATOM 650 C C . SER A 1 83 ? -7.018 5.381 7.839 1.00 95.81 83 SER A C 1
ATOM 652 O O . SER A 1 83 ? -7.542 6.277 8.504 1.00 95.81 83 SER A O 1
ATOM 654 N N . LEU A 1 84 ? -5.853 5.510 7.214 1.00 92.88 84 LEU A N 1
ATOM 655 C CA . LEU A 1 84 ? -5.056 6.727 7.196 1.00 92.88 84 LEU A CA 1
ATOM 656 C C . LEU A 1 84 ? -4.613 7.007 5.761 1.00 92.88 84 LEU A C 1
ATOM 658 O O . LEU A 1 84 ? -4.015 6.144 5.132 1.00 92.88 84 LEU A O 1
ATOM 662 N N . SER A 1 85 ? -4.908 8.196 5.254 1.00 90.94 85 SER A N 1
ATOM 663 C CA . SER A 1 85 ? -4.415 8.684 3.968 1.00 90.94 85 SER A CA 1
ATOM 664 C C . SER A 1 85 ? -3.711 10.011 4.190 1.00 90.94 85 SER A C 1
ATOM 666 O O . SER A 1 85 ? -4.277 10.920 4.802 1.00 90.94 85 SER A O 1
ATOM 668 N N . LEU A 1 86 ? -2.466 10.089 3.740 1.00 86.31 86 LEU A N 1
ATOM 669 C CA . LEU A 1 86 ? -1.611 11.255 3.853 1.00 86.31 86 LEU A CA 1
ATOM 670 C C . LEU A 1 86 ? -1.052 11.582 2.466 1.00 86.31 86 LEU A C 1
ATOM 672 O O . LEU A 1 86 ? -0.316 10.773 1.917 1.00 86.31 86 LEU A O 1
ATOM 676 N N . SER A 1 87 ? -1.395 12.750 1.930 1.00 80.50 87 SER A N 1
ATOM 677 C CA . SER A 1 87 ? -0.902 13.273 0.651 1.00 80.50 87 SER A CA 1
ATOM 678 C C . SER A 1 87 ? -0.129 14.570 0.892 1.00 80.50 87 SER A C 1
ATOM 680 O O . SER A 1 87 ? -0.671 15.524 1.471 1.00 80.50 87 SER A O 1
ATOM 682 N N . PHE A 1 88 ? 1.142 14.617 0.471 1.00 74.00 88 PHE A N 1
ATOM 683 C CA . PHE A 1 88 ? 1.988 15.809 0.604 1.00 74.00 88 PHE A CA 1
ATOM 684 C C . PHE A 1 88 ? 2.616 16.204 -0.726 1.00 74.00 88 PHE A C 1
ATOM 686 O O . PHE A 1 88 ? 3.601 15.605 -1.128 1.00 74.00 88 PHE A O 1
ATOM 693 N N . PRO A 1 89 ? 2.174 17.296 -1.363 1.00 50.97 89 PRO A N 1
ATOM 694 C CA . PRO A 1 89 ? 2.695 17.660 -2.674 1.00 50.97 89 PRO A CA 1
ATOM 695 C C . PRO A 1 89 ? 4.188 18.029 -2.673 1.00 50.97 89 PRO A C 1
ATOM 697 O O . PRO A 1 89 ? 4.816 17.976 -3.724 1.00 50.97 89 PRO A O 1
ATOM 700 N N . VAL A 1 90 ? 4.785 18.432 -1.537 1.00 50.22 90 VAL A N 1
ATOM 701 C CA . VAL A 1 90 ? 6.204 18.835 -1.490 1.00 50.22 90 VAL A CA 1
ATOM 702 C C . VAL A 1 90 ? 6.816 18.669 -0.089 1.00 50.22 90 VAL A C 1
ATOM 704 O O . VAL A 1 90 ? 7.092 19.650 0.603 1.00 50.22 90 VAL A O 1
ATOM 707 N N . LEU A 1 91 ? 7.105 17.444 0.350 1.00 51.03 91 LEU A N 1
ATOM 708 C CA . LEU A 1 91 ? 8.111 17.251 1.404 1.00 51.03 91 LEU A CA 1
ATOM 709 C C . LEU A 1 91 ? 9.468 16.976 0.750 1.00 51.03 91 LEU A C 1
ATOM 711 O O . LEU A 1 91 ? 9.890 15.839 0.621 1.00 51.03 91 LEU A O 1
ATOM 715 N N . LYS A 1 92 ? 10.208 18.038 0.403 1.00 50.09 92 LYS A N 1
ATOM 716 C CA . LYS A 1 92 ? 11.660 17.957 0.109 1.00 50.09 92 LYS A CA 1
ATOM 717 C C . LYS A 1 92 ? 12.507 17.662 1.365 1.00 50.09 92 LYS A C 1
ATOM 719 O O . LYS A 1 92 ? 13.713 17.884 1.372 1.00 50.09 92 LYS A O 1
ATOM 724 N N . SER A 1 93 ? 11.877 17.253 2.463 1.00 50.75 93 SER A N 1
ATOM 725 C CA . SER A 1 93 ? 12.482 17.151 3.788 1.00 50.75 93 SER A CA 1
ATOM 726 C C . SER A 1 93 ? 12.037 15.875 4.486 1.00 50.75 93 SER A C 1
ATOM 728 O O . SER A 1 93 ? 10.839 15.599 4.525 1.00 50.75 93 SER A O 1
ATOM 730 N N . ASN A 1 94 ? 13.009 15.184 5.078 1.00 58.81 94 ASN A N 1
ATOM 731 C CA . ASN A 1 94 ? 12.901 13.899 5.765 1.00 58.81 94 ASN A CA 1
ATOM 732 C C . ASN A 1 94 ? 11.652 13.783 6.651 1.00 58.81 94 ASN A C 1
ATOM 734 O O . ASN A 1 94 ? 11.589 14.360 7.742 1.00 58.81 94 ASN A O 1
ATOM 738 N N . PHE A 1 95 ? 10.656 13.036 6.178 1.00 68.00 95 PHE A N 1
ATOM 739 C CA . PHE A 1 95 ? 9.541 12.608 7.009 1.00 68.00 95 PHE A CA 1
ATOM 740 C C . PHE A 1 95 ? 10.025 11.487 7.930 1.00 68.00 95 PHE A C 1
ATOM 742 O O . PHE A 1 95 ? 10.434 10.432 7.455 1.00 68.00 95 PHE A O 1
ATOM 749 N N . ILE A 1 96 ? 9.955 11.715 9.241 1.00 72.56 96 ILE A N 1
ATOM 750 C CA . ILE A 1 96 ? 10.351 10.727 10.247 1.00 72.56 96 ILE A CA 1
ATOM 751 C C . ILE A 1 96 ? 9.092 10.040 10.763 1.00 72.56 96 ILE A C 1
ATOM 753 O O . ILE A 1 96 ? 8.224 10.681 11.368 1.00 72.56 96 ILE A O 1
ATOM 757 N N . PHE A 1 9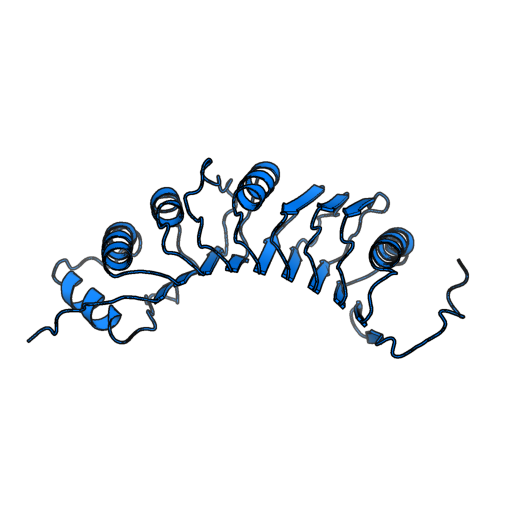7 ? 8.997 8.731 10.539 1.00 76.25 97 PHE A N 1
ATOM 758 C CA . PHE A 1 97 ? 7.930 7.932 11.130 1.00 76.25 97 PHE A CA 1
ATOM 759 C C . PHE A 1 97 ? 8.205 7.744 12.627 1.00 76.25 97 PHE A C 1
ATOM 761 O O . PHE A 1 97 ? 9.325 7.399 13.011 1.00 76.25 97 PHE A O 1
ATOM 768 N N . PRO A 1 98 ? 7.209 7.953 13.506 1.00 72.44 98 PRO A N 1
ATOM 769 C CA . PRO A 1 98 ? 7.396 7.685 14.922 1.00 72.44 98 PRO A CA 1
ATOM 770 C C . PRO A 1 98 ? 7.596 6.184 15.143 1.00 72.44 98 PRO A C 1
ATOM 772 O O . PRO A 1 98 ? 6.841 5.363 14.622 1.00 72.44 98 PRO A O 1
ATOM 775 N N . SER A 1 99 ? 8.596 5.832 15.948 1.00 71.31 99 SER A N 1
ATOM 776 C CA . SER A 1 99 ? 8.793 4.462 16.416 1.00 71.31 99 SER A CA 1
ATOM 777 C C . SER A 1 99 ? 7.729 4.076 17.445 1.00 71.31 99 SER A C 1
ATOM 779 O O . SER A 1 99 ? 7.291 4.908 18.246 1.00 71.31 99 SER A O 1
ATOM 781 N N . GLY A 1 100 ? 7.322 2.804 17.453 1.00 69.56 100 GLY A N 1
ATOM 782 C CA . GLY A 1 100 ? 6.350 2.306 18.425 1.00 69.56 100 GLY A CA 1
ATOM 783 C C . GLY A 1 100 ? 4.942 2.830 18.156 1.00 69.56 100 GLY A C 1
ATOM 784 O O . GLY A 1 100 ? 4.264 3.325 19.065 1.00 69.56 100 GLY A O 1
ATOM 785 N N . SER A 1 101 ? 4.514 2.743 16.896 1.00 74.44 101 SER A N 1
ATOM 786 C CA . SER A 1 101 ? 3.177 3.158 16.473 1.00 74.44 101 SER A CA 1
ATOM 787 C C . SER A 1 101 ? 2.085 2.451 17.283 1.00 74.44 101 SER A C 1
ATOM 789 O O . SER A 1 101 ? 2.127 1.242 17.505 1.00 74.44 101 SER A O 1
ATOM 791 N N . LYS A 1 102 ? 1.057 3.200 17.703 1.00 83.12 102 LYS A N 1
ATOM 792 C CA . LYS A 1 102 ? -0.117 2.647 18.407 1.00 83.12 102 LYS A CA 1
ATOM 793 C C . LYS A 1 102 ? -1.274 2.333 17.464 1.00 83.12 102 LYS A C 1
ATOM 795 O O . LYS A 1 102 ? -2.377 2.053 17.929 1.00 83.12 102 LYS A O 1
ATOM 800 N N . LEU A 1 103 ? -1.045 2.393 16.153 1.00 89.25 103 LEU A N 1
ATOM 801 C CA . LEU A 1 103 ? -2.048 2.174 15.112 1.00 89.25 103 LEU A CA 1
ATOM 802 C C . LEU A 1 103 ? -2.377 0.679 14.926 1.00 89.25 103 LEU A C 1
ATOM 804 O O . LEU A 1 103 ? -2.361 0.148 13.821 1.00 89.25 103 LEU A O 1
ATOM 808 N N . THR A 1 104 ? -2.694 -0.015 16.019 1.00 89.44 104 THR A N 1
ATOM 809 C CA . THR A 1 104 ? -2.917 -1.470 16.052 1.00 89.44 104 THR A CA 1
ATOM 810 C C . THR A 1 104 ? -4.149 -1.920 15.272 1.00 89.44 104 THR A C 1
ATOM 812 O O . THR A 1 104 ? -4.252 -3.091 14.918 1.00 89.44 104 THR A O 1
ATOM 815 N N . CYS A 1 105 ? -5.094 -1.014 15.020 1.00 93.44 105 CYS A N 1
ATOM 816 C CA . CYS A 1 105 ? -6.329 -1.285 14.281 1.00 93.44 105 CYS A CA 1
ATOM 817 C C . CYS A 1 105 ? -6.261 -0.846 12.812 1.00 93.44 105 CYS A C 1
ATOM 819 O O . CYS A 1 105 ? -7.242 -1.024 12.087 1.00 93.44 105 CYS A O 1
ATOM 821 N N . LEU A 1 106 ? -5.144 -0.256 12.375 1.00 95.81 106 LEU A N 1
ATOM 822 C CA . LEU A 1 106 ? -5.032 0.315 11.041 1.00 95.81 106 LEU A CA 1
ATOM 823 C C . LEU A 1 106 ? -5.002 -0.800 10.003 1.00 95.81 106 LEU A C 1
ATOM 825 O O . LEU A 1 106 ? -4.115 -1.645 10.032 1.00 95.81 106 LEU A O 1
ATOM 829 N N . ARG A 1 107 ? -5.979 -0.781 9.095 1.00 97.38 107 ARG A N 1
ATOM 830 C CA . ARG A 1 107 ? -6.118 -1.754 8.007 1.00 97.38 107 ARG A CA 1
ATOM 831 C C . ARG A 1 107 ? -5.723 -1.190 6.656 1.00 97.38 107 ARG A C 1
ATOM 833 O O . ARG A 1 107 ? -5.346 -1.962 5.787 1.00 97.38 107 ARG A O 1
ATOM 840 N N . ARG A 1 108 ? -5.822 0.130 6.486 1.00 97.69 108 ARG A N 1
ATOM 841 C CA . ARG A 1 108 ? -5.521 0.821 5.231 1.00 97.69 108 ARG A CA 1
ATOM 842 C C . ARG A 1 108 ? -4.595 2.001 5.477 1.00 97.69 108 ARG A C 1
ATOM 844 O O . ARG A 1 108 ? -4.891 2.844 6.331 1.00 97.69 108 ARG A O 1
ATOM 851 N N . LEU A 1 109 ? -3.506 2.062 4.725 1.00 94.38 109 LEU A N 1
ATOM 852 C CA . LEU A 1 109 ? -2.548 3.155 4.756 1.00 94.38 109 LEU A CA 1
ATOM 853 C C . LEU A 1 109 ? -2.279 3.618 3.329 1.00 94.38 109 LEU A C 1
ATOM 855 O O . LEU A 1 109 ? -1.813 2.839 2.509 1.00 94.38 109 LEU A O 1
ATOM 859 N N . ASN A 1 110 ? -2.550 4.886 3.058 1.00 92.31 110 ASN A N 1
ATOM 860 C CA . ASN A 1 110 ? -2.162 5.544 1.823 1.00 92.31 110 ASN A CA 1
ATOM 861 C C . ASN A 1 110 ? -1.153 6.650 2.159 1.00 92.31 110 ASN A C 1
ATOM 863 O O . ASN A 1 110 ? -1.443 7.523 2.984 1.00 92.31 110 ASN A O 1
ATOM 867 N N . LEU A 1 111 ? 0.027 6.567 1.551 1.00 87.88 111 LEU A N 1
ATOM 868 C CA . LEU A 1 111 ? 1.075 7.575 1.618 1.00 87.88 111 LEU A CA 1
ATOM 869 C C . LEU A 1 111 ? 1.385 8.041 0.197 1.00 87.88 111 LEU A C 1
ATOM 871 O O . LEU A 1 111 ? 2.021 7.316 -0.566 1.00 87.88 111 LEU A O 1
ATOM 875 N N . ASP A 1 112 ? 0.939 9.248 -0.116 1.00 81.44 112 ASP A N 1
ATOM 876 C CA . ASP A 1 112 ? 1.036 9.873 -1.428 1.00 81.44 112 ASP A CA 1
ATOM 877 C C . ASP A 1 112 ? 2.034 11.046 -1.395 1.00 81.44 112 ASP A C 1
ATOM 879 O O . ASP A 1 112 ? 2.042 11.854 -0.453 1.00 81.44 112 ASP A O 1
ATOM 883 N N . LEU A 1 113 ? 2.923 11.082 -2.394 1.00 63.56 113 LEU A N 1
ATOM 884 C CA . LEU A 1 113 ? 3.970 12.084 -2.642 1.00 63.56 113 LEU A CA 1
ATOM 885 C C . LEU A 1 113 ? 4.821 12.437 -1.419 1.00 63.56 113 LEU A C 1
ATOM 887 O O . LEU A 1 113 ? 5.444 13.498 -1.309 1.00 63.56 113 LEU A O 1
ATOM 891 N N . CYS A 1 114 ? 4.902 11.520 -0.468 1.00 59.31 114 CYS A N 1
ATOM 892 C CA . CYS A 1 114 ? 5.766 11.701 0.667 1.00 59.31 114 CYS A CA 1
ATOM 893 C C . CYS A 1 114 ? 7.202 11.594 0.123 1.00 59.31 114 CYS A C 1
ATOM 895 O O . CYS A 1 114 ? 7.595 10.563 -0.418 1.00 59.31 114 CYS A O 1
ATOM 897 N N . GLY A 1 115 ? 8.017 12.643 0.245 1.00 57.78 115 GLY A N 1
ATOM 898 C CA . GLY A 1 115 ? 9.467 12.515 0.090 1.00 57.78 115 GLY A CA 1
ATOM 899 C C . GLY A 1 115 ? 10.007 11.672 1.243 1.00 57.78 115 GLY A C 1
ATOM 900 O O . GLY A 1 115 ? 10.564 12.208 2.203 1.00 57.78 115 GLY A O 1
ATOM 901 N N . ILE A 1 116 ? 9.738 10.362 1.209 1.00 58.47 116 ILE A N 1
ATOM 902 C CA . ILE A 1 116 ? 9.987 9.443 2.314 1.00 58.47 116 ILE A CA 1
ATOM 903 C C . ILE A 1 116 ? 11.472 9.126 2.336 1.00 58.47 116 ILE A C 1
ATOM 905 O O . ILE A 1 116 ? 11.942 8.134 1.783 1.00 58.47 116 ILE A O 1
ATOM 909 N N . TYR A 1 117 ? 12.203 9.996 3.016 1.00 58.91 117 TYR A N 1
ATOM 910 C CA . TYR A 1 117 ? 13.613 9.826 3.284 1.00 58.91 117 TYR A CA 1
ATOM 911 C C . TYR A 1 117 ? 13.863 9.876 4.787 1.00 58.91 117 TYR A C 1
ATOM 913 O O . TYR A 1 117 ? 13.471 10.855 5.426 1.00 58.91 117 TYR A O 1
ATOM 921 N N . PRO A 1 118 ? 14.540 8.866 5.360 1.00 61.47 118 PRO A N 1
ATOM 922 C CA . PRO A 1 118 ? 15.048 7.640 4.724 1.00 61.47 118 PRO A CA 1
ATOM 923 C C . PRO A 1 118 ? 13.998 6.505 4.620 1.00 61.47 118 PRO A C 1
ATOM 925 O O . PRO A 1 118 ? 13.294 6.201 5.581 1.00 61.47 118 PRO A O 1
ATOM 928 N N . ILE A 1 119 ? 13.980 5.779 3.491 1.00 70.75 119 ILE A N 1
ATOM 929 C CA . ILE A 1 119 ? 13.104 4.609 3.218 1.00 70.75 119 ILE A CA 1
ATOM 930 C C . ILE A 1 119 ? 13.192 3.514 4.305 1.00 70.75 119 ILE A C 1
ATOM 932 O O . ILE A 1 119 ? 12.224 2.799 4.566 1.00 70.75 119 ILE A O 1
ATOM 936 N N . GLY A 1 120 ? 14.332 3.391 4.992 1.00 73.88 120 GLY A N 1
ATOM 937 C CA . GLY A 1 120 ? 14.502 2.425 6.083 1.00 73.88 120 GLY A CA 1
ATOM 938 C C . GLY A 1 120 ? 13.556 2.652 7.271 1.00 73.88 120 GLY A C 1
ATOM 939 O O . GLY A 1 120 ? 13.109 1.684 7.890 1.00 73.88 120 GLY A O 1
ATOM 940 N N . GLU A 1 121 ? 13.209 3.905 7.576 1.00 77.31 121 GLU A N 1
ATOM 941 C CA . GLU A 1 121 ? 12.256 4.222 8.647 1.00 77.31 121 GLU A CA 1
ATOM 942 C C . GLU A 1 121 ? 10.825 3.843 8.266 1.00 77.31 121 GLU A C 1
ATOM 944 O O . GLU A 1 121 ? 10.094 3.313 9.103 1.00 77.31 121 GLU A O 1
ATOM 949 N N . LEU A 1 122 ? 10.455 4.028 6.996 1.00 81.25 122 LEU A N 1
ATOM 950 C CA . LEU A 1 122 ? 9.168 3.583 6.467 1.00 81.25 122 LEU A CA 1
ATOM 951 C C . LEU A 1 122 ? 9.008 2.071 6.589 1.00 81.25 122 LEU A C 1
ATOM 953 O O . LEU A 1 122 ? 7.978 1.608 7.068 1.00 81.25 122 LEU A O 1
ATOM 957 N N . ASN A 1 123 ? 10.022 1.300 6.189 1.00 82.88 123 ASN A N 1
ATOM 958 C CA . ASN A 1 123 ? 9.938 -0.157 6.252 1.00 82.88 123 ASN A CA 1
ATOM 959 C C . ASN A 1 123 ? 9.778 -0.643 7.701 1.00 82.88 123 ASN A C 1
ATOM 961 O O . ASN A 1 123 ? 8.924 -1.481 7.990 1.00 82.88 123 ASN A O 1
ATOM 965 N N . ARG A 1 124 ? 10.533 -0.055 8.644 1.00 85.38 124 ARG A N 1
ATOM 966 C CA . ARG A 1 124 ? 10.355 -0.343 10.075 1.00 85.38 124 ARG A CA 1
ATOM 967 C C . ARG A 1 124 ? 8.934 -0.012 10.523 1.00 85.38 124 ARG A C 1
ATOM 969 O O . ARG A 1 124 ? 8.288 -0.856 11.133 1.00 85.38 124 ARG A O 1
ATOM 976 N N . PHE A 1 125 ? 8.441 1.174 10.185 1.00 86.19 125 PHE A N 1
ATOM 977 C CA . PHE A 1 125 ? 7.094 1.599 10.543 1.00 86.19 125 PHE A CA 1
ATOM 978 C C . PHE A 1 125 ? 6.016 0.654 9.991 1.00 86.19 125 PHE A C 1
ATOM 980 O O . PHE A 1 125 ? 5.176 0.190 10.754 1.00 86.19 125 PHE A O 1
ATOM 987 N N . ILE A 1 126 ? 6.068 0.304 8.702 1.00 89.19 126 ILE A N 1
ATOM 988 C CA . ILE A 1 126 ? 5.129 -0.637 8.074 1.00 89.19 126 ILE A CA 1
ATOM 989 C C . ILE A 1 126 ? 5.169 -1.999 8.777 1.00 89.19 126 ILE A C 1
ATOM 991 O O . ILE A 1 126 ? 4.117 -2.581 9.038 1.00 89.19 126 ILE A O 1
ATOM 995 N N . SER A 1 127 ? 6.361 -2.485 9.135 1.00 88.69 127 SER A N 1
ATOM 996 C CA . SER A 1 127 ? 6.524 -3.781 9.804 1.00 88.69 127 SER A CA 1
ATOM 997 C C . SER A 1 127 ? 5.896 -3.842 11.206 1.00 88.69 127 SER A C 1
ATOM 999 O O . SER A 1 127 ? 5.551 -4.926 11.675 1.00 88.69 127 SER A O 1
ATOM 1001 N N . GLU A 1 128 ? 5.702 -2.692 11.865 1.00 89.31 128 GLU A N 1
ATOM 1002 C CA . GLU A 1 128 ? 5.032 -2.584 13.170 1.00 89.31 128 GLU A CA 1
ATOM 1003 C C . GLU A 1 128 ? 3.493 -2.610 13.054 1.00 89.31 128 GLU A C 1
ATOM 1005 O O . GLU A 1 128 ? 2.793 -2.822 14.048 1.00 89.31 128 GLU A O 1
ATOM 1010 N N . LEU A 1 129 ? 2.933 -2.414 11.854 1.00 92.12 129 LEU A N 1
ATOM 1011 C CA . LEU A 1 129 ? 1.488 -2.345 11.627 1.00 92.12 129 LEU A CA 1
ATOM 1012 C C . LEU A 1 129 ? 0.878 -3.738 11.408 1.00 92.12 129 LEU A C 1
ATOM 1014 O O . LEU A 1 129 ? 0.514 -4.114 10.297 1.00 92.12 129 LEU A O 1
ATOM 1018 N N . CYS A 1 130 ? 0.709 -4.493 12.493 1.00 91.94 130 CYS A N 1
ATOM 1019 C CA . CYS A 1 130 ? 0.272 -5.898 12.465 1.00 91.94 130 CYS A CA 1
ATOM 1020 C C . CYS A 1 130 ? -1.111 -6.172 11.839 1.00 91.94 130 CYS A C 1
ATOM 1022 O O . CYS A 1 130 ? -1.420 -7.328 11.552 1.00 91.94 130 CYS A O 1
ATOM 1024 N N . SER A 1 131 ? -1.952 -5.148 11.683 1.00 95.38 131 SER A N 1
ATOM 1025 C CA . SER A 1 131 ? -3.308 -5.267 11.125 1.00 95.38 131 SER A CA 1
ATOM 1026 C C . SER A 1 131 ? -3.440 -4.654 9.731 1.00 95.38 131 SER A C 1
ATOM 1028 O O . SER A 1 131 ? -4.548 -4.624 9.199 1.00 95.38 131 SER A O 1
ATOM 1030 N N . LEU A 1 132 ? -2.349 -4.137 9.154 1.00 96.81 132 LEU A N 1
ATOM 1031 C CA . LEU A 1 132 ? -2.387 -3.439 7.874 1.00 96.81 132 LEU A CA 1
ATOM 1032 C C . LEU A 1 132 ? -2.629 -4.440 6.745 1.00 96.81 132 LEU A C 1
ATOM 1034 O O . LEU A 1 132 ? -1.800 -5.318 6.529 1.00 96.81 132 LEU A O 1
ATOM 1038 N N . GLU A 1 133 ? -3.749 -4.307 6.040 1.00 98.19 133 GLU A N 1
ATOM 1039 C CA . GLU A 1 133 ? -4.163 -5.203 4.953 1.00 98.19 133 GLU A CA 1
ATOM 1040 C C . GLU A 1 133 ? -3.944 -4.571 3.572 1.00 98.19 133 GLU A C 1
ATOM 1042 O O . GLU A 1 133 ? -3.691 -5.290 2.610 1.00 98.19 133 GLU A O 1
ATOM 1047 N N . ASP A 1 134 ? -4.024 -3.246 3.482 1.00 98.25 134 ASP A N 1
ATOM 1048 C CA . ASP A 1 134 ? -3.957 -2.469 2.244 1.00 98.25 134 ASP A CA 1
ATOM 1049 C C . ASP A 1 134 ? -2.957 -1.326 2.419 1.00 98.25 134 ASP A C 1
ATOM 1051 O O . ASP A 1 134 ? -3.053 -0.525 3.362 1.00 98.25 134 ASP A O 1
ATOM 1055 N N . LEU A 1 135 ? -1.978 -1.292 1.525 1.00 96.38 135 LEU A N 1
ATOM 1056 C CA . LEU A 1 135 ? -0.933 -0.294 1.496 1.00 96.38 135 LEU A CA 1
ATOM 1057 C C . LEU A 1 135 ? -0.846 0.317 0.100 1.00 96.38 135 LEU A C 1
ATOM 1059 O O . LEU A 1 135 ? -0.517 -0.376 -0.858 1.00 96.38 135 LEU A O 1
ATOM 1063 N N . HIS A 1 136 ? -1.050 1.626 0.028 1.00 94.06 136 HIS A N 1
ATOM 1064 C CA . HIS A 1 136 ? -0.739 2.446 -1.132 1.00 94.06 136 HIS A CA 1
ATOM 1065 C C . HIS A 1 136 ? 0.485 3.311 -0.822 1.00 94.06 136 HIS A C 1
ATOM 1067 O O . HIS A 1 136 ? 0.494 4.042 0.174 1.00 94.06 136 HIS A O 1
ATOM 1073 N N . LEU A 1 137 ? 1.512 3.214 -1.662 1.00 89.31 137 LEU A N 1
ATOM 1074 C CA . LEU A 1 137 ? 2.739 3.995 -1.580 1.00 89.31 137 LEU A CA 1
ATOM 1075 C C . LEU A 1 137 ? 3.030 4.655 -2.922 1.00 89.31 137 LEU A C 1
ATOM 1077 O O . LEU A 1 137 ? 3.314 3.965 -3.898 1.00 89.31 137 LEU A O 1
ATOM 1081 N N . GLU A 1 138 ? 3.071 5.979 -2.925 1.00 85.81 138 GLU A N 1
ATOM 1082 C CA . GLU A 1 138 ? 3.588 6.788 -4.023 1.00 85.81 138 GLU A CA 1
ATOM 1083 C C . GLU A 1 138 ? 4.895 7.468 -3.575 1.00 85.81 138 GLU A C 1
ATOM 1085 O O . GLU A 1 138 ? 4.931 8.187 -2.573 1.00 85.81 138 GLU A O 1
ATOM 1090 N N . THR A 1 139 ? 6.014 7.159 -4.248 1.00 79.00 139 THR A N 1
ATOM 1091 C CA . THR A 1 139 ? 7.360 7.536 -3.774 1.00 79.00 139 THR A CA 1
ATOM 1092 C C . THR A 1 139 ? 8.362 7.839 -4.889 1.00 79.00 139 THR A C 1
ATOM 1094 O O . THR A 1 139 ? 8.366 7.213 -5.947 1.00 79.00 139 THR A O 1
ATOM 1097 N N . HIS A 1 140 ? 9.290 8.755 -4.608 1.00 75.12 140 HIS A N 1
ATOM 1098 C CA . HIS A 1 140 ? 10.549 8.885 -5.337 1.00 75.12 140 HIS A CA 1
ATOM 1099 C C . HIS A 1 140 ? 11.571 7.991 -4.641 1.00 75.12 140 HIS A C 1
ATOM 1101 O O . HIS A 1 140 ? 12.046 8.376 -3.580 1.00 75.12 140 HIS A O 1
ATOM 1107 N N . ALA A 1 141 ? 11.873 6.797 -5.154 1.00 64.75 141 ALA A N 1
ATOM 1108 C CA . ALA A 1 141 ? 12.860 5.905 -4.538 1.00 64.75 141 ALA A CA 1
ATOM 1109 C C . ALA A 1 141 ? 14.244 6.086 -5.188 1.00 64.75 141 ALA A C 1
ATOM 1111 O O . ALA A 1 141 ? 14.399 5.825 -6.378 1.00 64.75 141 ALA A O 1
ATOM 1112 N N . ASP A 1 142 ? 15.244 6.494 -4.398 1.00 64.44 142 ASP A N 1
ATOM 1113 C CA . ASP A 1 142 ? 16.564 6.897 -4.909 1.00 64.44 142 ASP A CA 1
ATOM 1114 C C . ASP A 1 142 ? 17.500 5.723 -5.261 1.00 64.44 142 ASP A C 1
ATOM 1116 O O . ASP A 1 142 ? 18.470 5.947 -5.979 1.00 64.44 142 ASP A O 1
ATOM 1120 N N . ASP A 1 143 ? 17.230 4.485 -4.804 1.00 69.69 143 ASP A N 1
ATOM 1121 C CA . ASP A 1 143 ? 17.953 3.275 -5.265 1.00 69.69 143 ASP A CA 1
ATOM 1122 C C . ASP A 1 143 ? 17.304 1.961 -4.783 1.00 69.69 143 ASP A C 1
ATOM 1124 O O . ASP A 1 143 ? 17.060 1.033 -5.550 1.00 69.69 143 ASP A O 1
ATOM 1128 N N . THR A 1 144 ? 16.990 1.868 -3.486 1.00 80.25 144 THR A N 1
ATOM 1129 C CA . THR A 1 144 ? 16.448 0.649 -2.864 1.00 80.25 144 THR A CA 1
ATOM 1130 C C . THR A 1 144 ? 15.127 0.929 -2.170 1.00 80.25 144 THR A C 1
ATOM 1132 O O . THR A 1 144 ? 15.055 1.760 -1.266 1.00 80.25 144 THR A O 1
ATOM 1135 N N . LEU A 1 145 ? 14.102 0.165 -2.534 1.00 83.69 145 LEU A N 1
ATOM 1136 C CA . LEU A 1 145 ? 12.823 0.135 -1.847 1.00 83.69 145 LEU A CA 1
ATOM 1137 C C . LEU A 1 145 ? 12.581 -1.266 -1.299 1.00 83.69 145 LEU A C 1
ATOM 1139 O O . LEU A 1 145 ? 12.612 -2.241 -2.043 1.00 83.69 145 LEU A O 1
ATOM 1143 N N . SER A 1 146 ? 12.312 -1.371 0.001 1.00 88.00 146 SER A N 1
ATOM 1144 C CA . SER A 1 146 ? 11.919 -2.635 0.616 1.00 88.00 146 SER A CA 1
ATOM 1145 C C . SER A 1 146 ? 10.677 -2.461 1.473 1.00 88.00 146 SER A C 1
ATOM 1147 O O . SER A 1 146 ? 10.583 -1.509 2.248 1.00 88.00 146 SER A O 1
ATOM 1149 N N . VAL A 1 147 ? 9.741 -3.397 1.328 1.00 90.56 147 VAL A N 1
ATOM 1150 C CA . VAL A 1 147 ? 8.497 -3.467 2.089 1.00 90.56 147 VAL A CA 1
ATOM 1151 C C . VAL A 1 147 ? 8.396 -4.854 2.716 1.00 90.56 147 VAL A C 1
ATOM 1153 O O . VAL A 1 147 ? 8.430 -5.870 2.019 1.00 90.56 147 VAL A O 1
ATOM 1156 N N . SER A 1 148 ? 8.276 -4.895 4.041 1.00 93.38 148 SER A N 1
ATOM 1157 C CA . SER A 1 148 ? 8.126 -6.124 4.818 1.00 93.38 148 SER A CA 1
ATOM 1158 C C . SER A 1 148 ? 6.908 -6.038 5.734 1.00 93.38 148 SER A C 1
ATOM 1160 O O . SER A 1 148 ? 6.788 -5.122 6.546 1.00 93.38 148 SER A O 1
ATOM 1162 N N . SER A 1 149 ? 5.987 -6.993 5.606 1.00 94.31 149 SER A N 1
ATOM 1163 C CA . SER A 1 149 ? 4.807 -7.095 6.470 1.00 94.31 149 SER A CA 1
ATOM 1164 C C . SER A 1 149 ? 4.177 -8.477 6.389 1.00 94.31 149 SER A C 1
ATOM 1166 O O . SER A 1 149 ? 4.073 -9.068 5.320 1.00 94.31 149 SER A O 1
ATOM 1168 N N . LYS A 1 150 ? 3.684 -8.979 7.523 1.00 94.94 150 LYS A N 1
ATOM 1169 C CA . LYS A 1 150 ? 2.974 -10.264 7.589 1.00 94.94 150 LYS A CA 1
ATOM 1170 C C . LYS A 1 150 ? 1.484 -10.158 7.265 1.00 94.94 150 LYS A C 1
ATOM 1172 O O . LYS A 1 150 ? 0.856 -11.191 7.058 1.00 94.94 150 LYS A O 1
ATOM 1177 N N . SER A 1 151 ? 0.910 -8.957 7.265 1.00 96.69 151 SER A N 1
ATOM 1178 C CA . SER A 1 151 ? -0.546 -8.757 7.206 1.00 96.69 151 SER A CA 1
ATOM 1179 C C . SER A 1 151 ? -1.044 -8.172 5.888 1.00 96.69 151 SER A C 1
ATOM 1181 O O . SER A 1 151 ? -2.222 -8.340 5.577 1.00 96.69 151 SER A O 1
ATOM 1183 N N . ILE A 1 152 ? -0.173 -7.505 5.123 1.00 98.06 152 ILE A N 1
ATOM 1184 C CA . ILE A 1 152 ? -0.562 -6.840 3.875 1.00 98.06 152 ILE A CA 1
ATOM 1185 C C . ILE A 1 152 ? -1.044 -7.885 2.869 1.00 98.06 152 ILE A C 1
ATOM 1187 O O . ILE A 1 152 ? -0.329 -8.837 2.561 1.00 98.06 152 ILE A O 1
ATOM 1191 N N . LYS A 1 153 ? -2.256 -7.667 2.356 1.00 98.44 153 LYS A N 1
ATOM 1192 C CA . LYS A 1 153 ? -2.920 -8.462 1.316 1.00 98.44 153 LYS A CA 1
ATOM 1193 C C . LYS A 1 153 ? -2.946 -7.736 -0.022 1.00 98.44 153 LYS A C 1
ATOM 1195 O O . LYS A 1 153 ? -2.979 -8.388 -1.062 1.00 98.44 153 LYS A O 1
ATOM 1200 N N . GLN A 1 154 ? -2.938 -6.405 -0.001 1.00 98.50 154 GLN A N 1
ATOM 1201 C CA . GLN A 1 154 ? -2.952 -5.564 -1.193 1.00 98.50 154 GLN A CA 1
ATOM 1202 C C . GLN A 1 154 ? -1.851 -4.514 -1.087 1.00 98.50 154 GLN A C 1
ATOM 1204 O O . GLN A 1 154 ? -1.760 -3.807 -0.084 1.00 98.50 154 GLN A O 1
ATOM 1209 N N . LEU A 1 155 ? -1.009 -4.447 -2.113 1.00 97.56 155 LEU A N 1
ATOM 1210 C CA . LEU A 1 155 ? 0.037 -3.444 -2.240 1.00 97.56 155 LEU A CA 1
ATOM 1211 C C . LEU A 1 155 ? -0.139 -2.715 -3.564 1.00 97.56 155 LEU A C 1
ATOM 1213 O O . LEU A 1 155 ? -0.063 -3.340 -4.620 1.00 97.56 155 LEU A O 1
ATOM 1217 N N . GLU A 1 156 ? -0.312 -1.405 -3.493 1.00 95.88 156 GLU A N 1
ATOM 1218 C CA . GLU A 1 156 ? -0.163 -0.498 -4.618 1.00 95.88 156 GLU A CA 1
ATOM 1219 C C . GLU A 1 156 ? 1.106 0.320 -4.422 1.00 95.88 156 GLU A C 1
ATOM 1221 O O . GLU A 1 156 ? 1.285 1.000 -3.412 1.00 95.88 156 GLU A O 1
ATOM 1226 N N . LEU A 1 157 ? 2.016 0.197 -5.377 1.00 91.00 157 LEU A N 1
ATOM 1227 C CA . LEU A 1 157 ? 3.304 0.851 -5.357 1.00 91.00 157 LEU A CA 1
ATOM 1228 C C . LEU A 1 157 ? 3.478 1.628 -6.653 1.00 91.00 157 LEU A C 1
ATOM 1230 O O . LEU A 1 157 ? 3.629 1.037 -7.722 1.00 91.00 157 LEU A O 1
ATOM 1234 N N . ILE A 1 158 ? 3.488 2.946 -6.531 1.00 87.38 158 ILE A N 1
ATOM 1235 C CA . ILE A 1 158 ? 3.723 3.867 -7.629 1.00 87.38 158 ILE A CA 1
ATOM 1236 C C . ILE A 1 158 ? 5.053 4.562 -7.364 1.00 87.38 158 ILE A C 1
ATOM 1238 O O . ILE A 1 158 ? 5.267 5.217 -6.344 1.00 87.38 158 ILE A O 1
ATOM 1242 N N . ILE A 1 159 ? 5.999 4.357 -8.262 1.00 81.81 159 ILE A N 1
ATOM 1243 C CA . ILE A 1 159 ? 7.333 4.937 -8.156 1.00 81.81 159 ILE A CA 1
ATOM 1244 C C . ILE A 1 159 ? 7.382 6.102 -9.137 1.00 81.81 159 ILE A C 1
ATOM 1246 O O . ILE A 1 159 ? 6.888 5.958 -10.241 1.00 81.81 159 ILE A O 1
ATOM 1250 N N . PHE A 1 160 ? 7.963 7.244 -8.778 1.00 76.12 160 PHE A N 1
ATOM 1251 C CA . PHE A 1 160 ? 8.103 8.395 -9.679 1.00 76.12 160 PHE A CA 1
ATOM 1252 C C . PHE A 1 160 ? 9.544 8.881 -9.753 1.00 76.12 160 PHE A C 1
ATOM 1254 O O . PHE A 1 160 ? 10.252 8.915 -8.747 1.00 76.12 160 PHE A O 1
ATOM 1261 N N . GLY A 1 161 ? 9.965 9.366 -10.920 1.00 66.00 161 GLY A N 1
ATOM 1262 C CA . GLY A 1 161 ? 11.245 10.049 -11.057 1.00 66.00 161 GLY A CA 1
ATOM 1263 C C . GLY A 1 161 ? 11.770 10.071 -12.484 1.00 66.00 161 GLY A C 1
ATOM 1264 O O . GLY A 1 161 ? 12.072 9.029 -13.048 1.00 66.00 161 GLY A O 1
ATOM 1265 N N . ASP A 1 162 ? 11.968 11.269 -13.033 1.00 58.41 162 ASP A N 1
ATOM 1266 C CA . ASP A 1 162 ? 12.498 11.436 -14.394 1.00 58.41 162 ASP A CA 1
ATOM 1267 C C . ASP A 1 162 ? 13.994 11.081 -14.511 1.00 58.41 162 ASP A C 1
ATOM 1269 O O . ASP A 1 162 ? 14.493 10.858 -15.611 1.00 58.41 162 ASP A O 1
ATOM 1273 N N . ASN A 1 163 ? 14.713 11.022 -13.380 1.00 58.34 163 ASN A N 1
ATOM 1274 C CA . ASN A 1 163 ? 16.164 10.791 -13.311 1.00 58.34 163 ASN A CA 1
ATOM 1275 C C . ASN A 1 163 ? 16.576 9.668 -12.343 1.00 58.34 163 ASN A C 1
ATOM 1277 O O . ASN A 1 163 ? 17.771 9.466 -12.120 1.00 58.34 163 ASN A O 1
ATOM 1281 N N . PHE A 1 164 ? 15.620 8.958 -11.742 1.00 61.41 164 PHE A N 1
ATOM 1282 C CA . PHE A 1 164 ? 15.905 7.973 -10.698 1.00 61.41 164 PHE A CA 1
ATOM 1283 C C . PHE A 1 164 ? 15.809 6.558 -11.258 1.00 61.41 164 PHE A C 1
ATOM 1285 O O . PHE A 1 164 ? 14.844 6.220 -11.939 1.00 61.41 164 PHE A O 1
ATOM 1292 N N . LYS A 1 165 ? 16.833 5.738 -10.993 1.00 65.06 165 LYS A N 1
ATOM 1293 C CA . LYS A 1 165 ? 16.844 4.319 -11.360 1.00 65.06 165 LYS A CA 1
ATOM 1294 C C . LYS A 1 165 ? 16.603 3.502 -10.102 1.00 65.06 165 LYS A C 1
ATOM 1296 O O . LYS A 1 165 ? 17.427 3.546 -9.195 1.00 65.06 165 LYS A O 1
ATOM 1301 N N . LEU A 1 166 ? 15.529 2.718 -10.060 1.00 73.44 166 LEU A N 1
ATOM 1302 C CA . LEU A 1 166 ? 15.362 1.744 -8.985 1.00 73.44 166 LEU A CA 1
ATOM 1303 C C . LEU A 1 166 ? 16.393 0.625 -9.188 1.00 73.44 166 LEU A C 1
ATOM 1305 O O . LEU A 1 166 ? 16.350 -0.101 -10.187 1.00 73.44 166 LEU A O 1
ATOM 1309 N N . GLY A 1 167 ? 17.344 0.504 -8.266 1.00 76.50 167 GLY A N 1
ATOM 1310 C CA . GLY A 1 167 ? 18.342 -0.557 -8.244 1.00 76.50 167 GLY A CA 1
ATOM 1311 C C . GLY A 1 167 ? 17.845 -1.817 -7.548 1.00 76.50 167 GLY A C 1
ATOM 1312 O O . GLY A 1 167 ? 18.132 -2.910 -8.023 1.00 76.50 167 GLY A O 1
ATOM 1313 N N . THR A 1 168 ? 17.073 -1.702 -6.464 1.00 84.75 168 THR A N 1
ATOM 1314 C CA . THR A 1 168 ? 16.565 -2.868 -5.723 1.00 84.75 168 THR A CA 1
ATOM 1315 C C . THR A 1 168 ? 15.116 -2.703 -5.270 1.00 84.75 168 THR A C 1
ATOM 1317 O O . THR A 1 168 ? 14.768 -1.707 -4.637 1.00 84.75 168 THR A O 1
ATOM 1320 N N . LEU A 1 169 ? 14.290 -3.720 -5.525 1.00 88.06 169 LEU A N 1
ATOM 1321 C CA . LEU A 1 169 ? 12.940 -3.870 -4.981 1.00 88.06 169 LEU A CA 1
ATOM 1322 C C . LEU A 1 169 ? 12.861 -5.124 -4.095 1.00 88.06 169 LEU A C 1
ATOM 1324 O O . LEU A 1 169 ? 12.983 -6.240 -4.588 1.00 88.06 169 LEU A O 1
ATOM 1328 N N . GLY A 1 170 ? 12.657 -4.942 -2.791 1.00 91.50 170 GLY A N 1
ATOM 1329 C CA . GLY A 1 170 ? 12.560 -6.021 -1.803 1.00 91.50 170 GLY A CA 1
ATOM 1330 C C . GLY A 1 170 ? 11.139 -6.200 -1.265 1.00 91.50 170 GLY A C 1
ATOM 1331 O O . GLY A 1 170 ? 10.713 -5.384 -0.450 1.00 91.50 170 GLY A O 1
ATOM 1332 N N . LEU A 1 171 ? 10.414 -7.253 -1.647 1.00 93.81 171 LEU A N 1
ATOM 1333 C CA . LEU A 1 171 ? 9.018 -7.482 -1.234 1.00 93.81 171 LEU A CA 1
ATOM 1334 C C . LEU A 1 171 ? 8.875 -8.731 -0.350 1.00 93.81 171 LEU A C 1
ATOM 1336 O O . LEU A 1 171 ? 8.752 -9.846 -0.846 1.00 93.81 171 LEU A O 1
ATOM 1340 N N . PHE A 1 172 ? 8.836 -8.556 0.971 1.00 95.62 172 PHE A N 1
ATOM 1341 C CA . PHE A 1 172 ? 8.704 -9.649 1.947 1.00 95.62 172 PHE A CA 1
ATOM 1342 C C . PHE A 1 172 ? 7.298 -9.654 2.550 1.00 95.62 172 PHE A C 1
ATOM 1344 O O . PHE A 1 172 ? 7.075 -9.156 3.659 1.00 95.62 172 PHE A O 1
ATOM 1351 N N . LEU A 1 173 ? 6.336 -10.163 1.778 1.00 96.75 173 LEU A N 1
ATOM 1352 C CA . LEU A 1 173 ? 4.904 -10.022 2.036 1.00 96.75 173 LEU A CA 1
ATOM 1353 C C . LEU A 1 173 ? 4.199 -11.386 1.902 1.00 96.75 173 LEU A C 1
ATOM 1355 O O . LEU A 1 173 ? 3.533 -11.644 0.897 1.00 96.75 173 LEU A O 1
ATOM 1359 N N . PRO A 1 174 ? 4.306 -12.275 2.913 1.00 96.81 174 PRO A N 1
ATOM 1360 C CA . PRO A 1 174 ? 3.765 -13.636 2.853 1.00 96.81 174 PRO A CA 1
ATOM 1361 C C . PRO A 1 174 ? 2.249 -13.714 2.653 1.00 96.81 174 PRO A C 1
ATOM 1363 O O . PRO A 1 174 ? 1.761 -14.733 2.177 1.00 96.81 174 PRO A O 1
ATOM 1366 N N . SER A 1 175 ? 1.515 -12.656 3.004 1.00 97.75 175 SER A N 1
ATOM 1367 C CA . SER A 1 175 ? 0.054 -12.585 2.883 1.00 97.75 175 SER A CA 1
ATOM 1368 C C . SER A 1 175 ? -0.429 -11.834 1.641 1.00 97.75 175 SER A C 1
ATOM 1370 O O . SER A 1 175 ? -1.636 -11.673 1.478 1.00 97.75 175 SER A O 1
ATOM 1372 N N . LEU A 1 176 ? 0.481 -11.353 0.786 1.00 98.38 176 LEU A N 1
ATOM 1373 C CA . LEU A 1 176 ? 0.124 -10.522 -0.359 1.00 98.38 176 LEU A CA 1
ATOM 1374 C C . LEU A 1 176 ? -0.660 -11.335 -1.387 1.00 98.38 176 LEU A C 1
ATOM 1376 O O . LEU A 1 176 ? -0.158 -12.336 -1.878 1.00 98.38 176 LEU A O 1
ATOM 1380 N N . GLU A 1 177 ? -1.855 -10.874 -1.746 1.00 98.25 177 GLU A N 1
ATOM 1381 C CA . GLU A 1 177 ? -2.734 -11.499 -2.742 1.00 98.25 177 GLU A CA 1
ATOM 1382 C C . GLU A 1 177 ? -2.812 -10.677 -4.036 1.00 98.25 177 GLU A C 1
ATOM 1384 O O . GLU A 1 177 ? -3.030 -11.236 -5.116 1.00 98.25 177 GLU A O 1
ATOM 1389 N N . LEU A 1 178 ? -2.640 -9.356 -3.926 1.00 98.19 178 LEU A N 1
ATOM 1390 C CA . LEU A 1 178 ? -2.746 -8.395 -5.018 1.00 98.19 178 LEU A CA 1
ATOM 1391 C C . LEU A 1 178 ? -1.571 -7.412 -4.998 1.00 98.19 178 LEU A C 1
ATOM 1393 O O . LEU A 1 178 ? -1.365 -6.712 -4.007 1.00 98.19 178 LEU A O 1
ATOM 1397 N N . LEU A 1 179 ? -0.862 -7.324 -6.120 1.00 97.38 179 LEU A N 1
ATOM 1398 C CA . LEU A 1 179 ? 0.186 -6.338 -6.365 1.00 97.38 179 LEU A CA 1
ATOM 1399 C C . LEU A 1 179 ? -0.224 -5.418 -7.517 1.00 97.38 179 LEU A C 1
ATOM 1401 O O . LEU A 1 179 ? -0.494 -5.899 -8.615 1.00 97.38 179 LEU A O 1
ATOM 1405 N N . HIS A 1 180 ? -0.213 -4.111 -7.291 1.00 96.38 180 HIS A N 1
ATOM 1406 C CA . HIS A 1 180 ? -0.182 -3.097 -8.337 1.00 96.38 180 HIS A CA 1
ATOM 1407 C C . HIS A 1 180 ? 1.178 -2.402 -8.277 1.00 96.38 180 HIS A C 1
ATOM 1409 O O . HIS A 1 180 ? 1.556 -1.865 -7.240 1.00 96.38 180 HIS A O 1
ATOM 1415 N N . LEU A 1 181 ? 1.934 -2.461 -9.369 1.00 91.88 181 LEU A N 1
ATOM 1416 C CA . LEU A 1 181 ? 3.227 -1.806 -9.499 1.00 91.88 181 LEU A CA 1
ATOM 1417 C C . LEU A 1 181 ? 3.208 -0.901 -10.723 1.00 91.88 181 LEU A C 1
ATOM 1419 O O . LEU A 1 181 ? 3.064 -1.381 -11.848 1.00 91.88 181 LEU A O 1
ATOM 1423 N N . GLU A 1 182 ? 3.427 0.386 -10.501 1.00 89.00 182 GLU A N 1
ATOM 1424 C CA . GLU A 1 182 ? 3.666 1.366 -11.548 1.00 89.00 182 GLU A CA 1
ATOM 1425 C C . GLU A 1 182 ? 5.064 1.961 -11.385 1.00 89.00 182 GLU A C 1
ATOM 1427 O O . GLU A 1 182 ? 5.457 2.406 -10.307 1.00 89.00 182 GLU A O 1
ATOM 1432 N N . THR A 1 183 ? 5.852 1.917 -12.457 1.00 81.06 183 THR A N 1
ATOM 1433 C CA . THR A 1 183 ? 7.227 2.419 -12.447 1.00 81.06 183 THR A CA 1
ATOM 1434 C C . THR A 1 183 ? 7.575 3.098 -13.778 1.00 81.06 183 THR A C 1
ATOM 1436 O O . THR A 1 183 ? 7.392 2.499 -14.846 1.00 81.06 183 THR A O 1
ATOM 1439 N N . PRO A 1 184 ? 8.058 4.356 -13.745 1.00 70.88 184 PRO A N 1
ATOM 1440 C CA . PRO A 1 184 ? 8.531 5.072 -14.908 1.00 70.88 184 PRO A CA 1
ATOM 1441 C C . PRO A 1 184 ? 10.009 4.796 -15.175 1.00 70.88 184 PRO A C 1
ATOM 1443 O O . PRO A 1 184 ? 10.828 4.657 -14.267 1.00 70.88 184 PRO A O 1
ATOM 1446 N N . ARG A 1 185 ? 10.311 4.786 -16.471 1.00 63.69 185 ARG A N 1
ATOM 1447 C CA . ARG A 1 185 ? 11.576 5.020 -17.175 1.00 63.69 185 ARG A CA 1
ATOM 1448 C C . ARG A 1 185 ? 12.852 4.281 -16.820 1.00 63.69 185 ARG A C 1
ATOM 1450 O O . ARG A 1 185 ? 13.648 4.174 -17.734 1.00 63.69 185 ARG A O 1
ATOM 1457 N N . LEU A 1 186 ? 13.140 3.794 -15.622 1.00 56.66 186 LEU A N 1
ATOM 1458 C CA . LEU A 1 186 ? 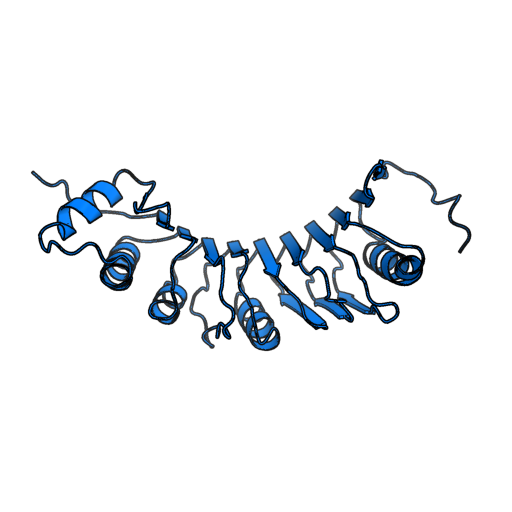14.435 3.142 -15.393 1.00 56.66 186 LEU A CA 1
ATOM 1459 C C . LEU A 1 186 ? 14.345 2.109 -14.274 1.00 56.66 186 LEU A C 1
ATOM 1461 O O . LEU A 1 186 ? 14.628 2.393 -13.105 1.00 56.66 186 LEU A O 1
ATOM 1465 N N . LEU A 1 187 ? 14.094 0.858 -14.646 1.00 59.34 187 LEU A N 1
ATOM 1466 C CA . LEU A 1 187 ? 14.707 -0.196 -13.860 1.00 59.34 187 LEU A CA 1
ATOM 1467 C C . LEU A 1 187 ? 16.197 -0.161 -14.207 1.00 59.34 187 LEU A C 1
ATOM 1469 O O . LEU A 1 187 ? 16.572 -0.235 -15.374 1.00 59.34 187 LEU A O 1
ATOM 1473 N N . SER A 1 188 ? 17.066 0.003 -13.211 1.00 62.47 188 SER A N 1
ATOM 1474 C CA . SER A 1 188 ? 18.509 -0.002 -13.461 1.00 62.47 188 SER A CA 1
ATOM 1475 C C . SER A 1 188 ? 18.909 -1.243 -14.280 1.00 62.47 188 SER A C 1
ATOM 1477 O O . SER A 1 188 ? 18.337 -2.321 -14.109 1.00 62.47 188 SER A O 1
ATOM 1479 N N . SER A 1 189 ? 19.947 -1.164 -15.119 1.00 60.47 189 SER A N 1
ATOM 1480 C CA . SER A 1 189 ? 20.552 -2.379 -15.702 1.00 60.47 189 SER A CA 1
ATOM 1481 C C . SER A 1 189 ? 21.007 -3.365 -14.609 1.00 60.47 189 SER A C 1
ATOM 1483 O O . SER A 1 189 ? 21.091 -4.576 -14.829 1.00 60.47 189 SER A O 1
ATOM 1485 N N . VAL A 1 190 ? 21.225 -2.832 -13.403 1.00 65.75 190 VAL A N 1
ATOM 1486 C CA . VAL A 1 190 ? 21.550 -3.520 -12.153 1.00 65.75 190 VAL A CA 1
ATOM 1487 C C . VAL A 1 190 ? 20.298 -3.706 -11.282 1.00 65.75 190 VAL A C 1
ATOM 1489 O O . VAL A 1 190 ? 20.414 -3.840 -10.074 1.00 65.75 190 VAL A O 1
ATOM 1492 N N . PHE A 1 191 ? 19.090 -3.720 -11.851 1.00 78.31 191 PHE A N 1
ATOM 1493 C CA . PHE A 1 191 ? 17.867 -3.953 -11.087 1.00 78.31 191 PHE A CA 1
ATOM 1494 C C . PHE A 1 191 ? 17.889 -5.344 -10.455 1.00 78.31 191 PHE A C 1
ATOM 1496 O O . PHE A 1 191 ? 18.121 -6.353 -11.136 1.00 78.31 191 PHE A O 1
ATOM 1503 N N . HIS A 1 192 ? 17.624 -5.393 -9.159 1.00 83.44 192 HIS A N 1
ATOM 1504 C CA . HIS A 1 192 ? 17.439 -6.599 -8.377 1.00 83.44 192 HIS A CA 1
ATOM 1505 C C . HIS A 1 192 ? 16.036 -6.583 -7.792 1.00 83.44 192 HIS A C 1
ATOM 1507 O O . HIS A 1 192 ? 15.579 -5.580 -7.253 1.00 83.44 192 HIS A O 1
ATOM 1513 N N . ILE A 1 193 ? 15.360 -7.717 -7.898 1.00 86.94 193 ILE A N 1
ATOM 1514 C CA . ILE A 1 193 ? 14.139 -7.969 -7.154 1.00 86.94 193 ILE A CA 1
ATOM 1515 C C . ILE A 1 193 ? 14.404 -9.158 -6.247 1.00 86.94 193 ILE A C 1
ATOM 1517 O O . ILE A 1 193 ? 14.954 -10.165 -6.695 1.00 86.94 193 ILE A O 1
ATOM 1521 N N . ASP A 1 194 ? 14.067 -8.997 -4.979 1.00 88.25 194 ASP A N 1
ATOM 1522 C CA . ASP A 1 194 ? 14.188 -10.025 -3.955 1.00 88.25 194 ASP A CA 1
ATOM 1523 C C . ASP A 1 194 ? 12.925 -10.009 -3.094 1.00 88.25 194 ASP A C 1
ATOM 1525 O O . ASP A 1 194 ? 12.225 -8.994 -3.020 1.00 88.25 194 ASP A O 1
ATOM 1529 N N . GLY A 1 195 ? 12.596 -11.128 -2.463 1.00 90.12 195 GLY A N 1
ATOM 1530 C CA . GLY A 1 195 ? 11.411 -11.204 -1.627 1.00 90.12 195 GLY A CA 1
ATOM 1531 C C . GLY A 1 195 ? 10.674 -12.533 -1.643 1.00 90.12 195 GLY A C 1
ATOM 1532 O O . GLY A 1 195 ? 10.986 -13.459 -2.387 1.00 90.12 195 GLY A O 1
ATOM 1533 N N . GLU A 1 196 ? 9.632 -12.582 -0.821 1.00 91.12 196 GLU A N 1
ATOM 1534 C CA . GLU A 1 196 ? 8.752 -13.730 -0.648 1.00 91.12 196 GLU A CA 1
ATOM 1535 C C . GLU A 1 196 ? 7.295 -13.260 -0.706 1.00 91.12 196 GLU A C 1
ATOM 1537 O O . GLU A 1 196 ? 6.806 -12.584 0.203 1.00 91.12 196 GLU A O 1
ATOM 1542 N N . VAL A 1 197 ? 6.600 -13.634 -1.785 1.00 96.12 197 VAL A N 1
ATOM 1543 C CA . VAL A 1 197 ? 5.169 -13.349 -2.016 1.00 96.12 197 VAL A CA 1
ATOM 1544 C C . VAL A 1 197 ? 4.395 -14.625 -2.411 1.00 96.12 197 VAL A C 1
ATOM 1546 O O . VAL A 1 197 ? 3.774 -14.692 -3.475 1.00 96.12 197 VAL A O 1
ATOM 1549 N N . PRO A 1 198 ? 4.441 -15.686 -1.581 1.00 96.25 198 PRO A N 1
ATOM 1550 C CA . PRO A 1 198 ? 3.917 -17.015 -1.909 1.00 96.25 198 PRO A CA 1
ATOM 1551 C C . PRO A 1 198 ? 2.409 -17.062 -2.184 1.00 96.25 198 PRO A C 1
ATOM 1553 O O . PRO A 1 198 ? 1.956 -17.978 -2.864 1.00 96.25 198 PRO A O 1
ATOM 1556 N N . LEU A 1 199 ? 1.628 -16.113 -1.657 1.00 97.44 199 LEU A N 1
ATOM 1557 C CA . LEU A 1 199 ? 0.172 -16.064 -1.837 1.00 97.44 199 LEU A CA 1
ATOM 1558 C C . LEU A 1 199 ? -0.277 -15.104 -2.946 1.00 97.44 199 LEU A C 1
ATOM 1560 O O . LEU A 1 199 ? -1.481 -14.892 -3.104 1.00 97.44 199 LEU A O 1
ATOM 1564 N N . LEU A 1 200 ? 0.659 -14.531 -3.712 1.00 97.62 200 LEU A N 1
ATOM 1565 C CA . LEU A 1 200 ? 0.329 -13.562 -4.752 1.00 97.62 200 LEU A CA 1
ATOM 1566 C C . LEU A 1 200 ? -0.474 -14.239 -5.862 1.00 97.62 200 LEU A C 1
ATOM 1568 O O . LEU A 1 200 ? 0.031 -15.113 -6.562 1.00 97.62 200 LEU A O 1
ATOM 1572 N N . LYS A 1 201 ? -1.724 -13.804 -6.035 1.00 96.00 201 LYS A N 1
ATOM 1573 C CA . LYS A 1 201 ? -2.637 -14.335 -7.056 1.00 96.00 201 LYS A CA 1
ATOM 1574 C C . LYS A 1 201 ? -2.759 -13.411 -8.248 1.00 96.00 201 LYS A C 1
ATOM 1576 O O . LYS A 1 201 ? -2.949 -13.883 -9.362 1.00 96.00 201 LYS A O 1
ATOM 1581 N N . ARG A 1 202 ? -2.687 -12.099 -8.020 1.00 97.31 202 ARG A N 1
ATOM 1582 C CA . ARG A 1 202 ? -2.955 -11.095 -9.049 1.00 97.31 202 ARG A CA 1
ATOM 1583 C C . ARG A 1 202 ? -1.877 -10.028 -9.062 1.00 97.31 202 ARG A C 1
ATOM 1585 O O . ARG A 1 202 ? -1.545 -9.473 -8.016 1.00 97.31 202 ARG A O 1
ATOM 1592 N N . ALA A 1 203 ? -1.374 -9.719 -10.248 1.00 95.25 203 ALA A N 1
ATOM 1593 C CA . ALA A 1 203 ? -0.399 -8.663 -10.454 1.00 95.25 203 ALA A CA 1
ATOM 1594 C C . ALA A 1 203 ? -0.828 -7.734 -11.595 1.00 95.25 203 ALA A C 1
ATOM 1596 O O . ALA A 1 203 ? -1.132 -8.178 -12.700 1.00 95.25 203 ALA A O 1
ATOM 1597 N N . PHE A 1 204 ? -0.812 -6.435 -11.330 1.00 94.69 204 PHE A N 1
ATOM 1598 C CA . PHE A 1 204 ? -1.005 -5.371 -12.304 1.00 94.69 204 PHE A CA 1
ATOM 1599 C C . PHE A 1 204 ? 0.310 -4.614 -12.401 1.00 94.69 204 PHE A C 1
ATOM 1601 O O . PHE A 1 204 ? 0.764 -4.038 -11.419 1.00 94.69 204 PHE A O 1
ATOM 1608 N N . ILE A 1 205 ? 0.946 -4.660 -13.563 1.00 91.00 205 ILE A N 1
ATOM 1609 C CA . ILE A 1 205 ? 2.248 -4.047 -13.793 1.00 91.00 205 ILE A CA 1
ATOM 1610 C C . ILE A 1 205 ? 2.090 -2.998 -14.890 1.00 91.00 205 ILE A C 1
ATOM 1612 O O . ILE A 1 205 ? 1.754 -3.332 -16.027 1.00 91.00 205 ILE A O 1
ATOM 1616 N N . SER A 1 206 ? 2.336 -1.739 -14.545 1.00 88.94 206 SER A N 1
ATOM 1617 C CA . SER A 1 206 ? 2.354 -0.601 -15.458 1.00 88.94 206 SER A CA 1
ATOM 1618 C C . SER A 1 206 ? 3.794 -0.123 -15.614 1.00 88.94 206 SER A C 1
ATOM 1620 O O . SER A 1 206 ? 4.409 0.381 -14.676 1.00 88.94 206 SER A O 1
ATOM 1622 N N . LEU A 1 207 ? 4.358 -0.333 -16.799 1.00 84.81 207 LEU A N 1
ATOM 1623 C CA . LEU A 1 207 ? 5.702 0.113 -17.142 1.00 84.81 207 LEU A CA 1
ATOM 1624 C C . LEU A 1 207 ? 5.592 1.285 -18.110 1.00 84.81 207 LEU A C 1
ATOM 1626 O O . LEU A 1 207 ? 5.061 1.128 -19.214 1.00 84.81 207 LEU A O 1
ATOM 1630 N N . VAL A 1 208 ? 6.095 2.446 -17.709 1.00 78.94 208 VAL A N 1
ATOM 1631 C CA . VAL A 1 208 ? 6.066 3.659 -18.533 1.00 78.94 208 VAL A CA 1
ATOM 1632 C C . VAL A 1 208 ? 7.452 3.896 -19.126 1.00 78.94 208 VAL A C 1
ATOM 1634 O O . VAL A 1 208 ? 8.444 3.866 -18.406 1.00 78.94 208 VAL A O 1
ATOM 1637 N N . ASP A 1 209 ? 7.511 4.130 -20.437 1.00 76.56 209 ASP A N 1
ATOM 1638 C CA . ASP A 1 209 ? 8.711 4.446 -21.219 1.00 76.56 209 ASP A CA 1
ATOM 1639 C C . ASP A 1 209 ? 9.836 3.397 -21.130 1.00 76.56 209 ASP A C 1
ATOM 1641 O O . ASP A 1 209 ? 10.997 3.705 -20.882 1.00 76.56 209 ASP A O 1
ATOM 1645 N N . VAL A 1 210 ? 9.493 2.131 -21.382 1.00 76.62 210 VAL A N 1
ATOM 1646 C CA . VAL A 1 210 ? 10.456 1.014 -21.407 1.00 76.62 210 VAL A CA 1
ATOM 1647 C C . VAL A 1 210 ? 11.374 1.078 -22.638 1.00 76.62 210 VAL A C 1
ATOM 1649 O O . VAL A 1 210 ? 10.905 1.113 -23.787 1.00 76.62 210 VAL A O 1
ATOM 1652 N N . HIS A 1 211 ? 12.686 1.004 -22.411 1.00 76.75 211 HIS A N 1
ATOM 1653 C CA . HIS A 1 211 ? 13.739 0.945 -23.425 1.00 76.75 211 HIS A CA 1
ATOM 1654 C C . HIS A 1 211 ? 14.361 -0.459 -23.547 1.00 76.75 211 HIS A C 1
ATOM 1656 O O . HIS A 1 211 ? 14.095 -1.375 -22.771 1.00 76.75 211 HIS A O 1
ATOM 1662 N N . ALA A 1 212 ? 15.207 -0.659 -24.566 1.00 78.12 212 ALA A N 1
ATOM 1663 C CA . ALA A 1 212 ? 15.869 -1.947 -24.800 1.00 78.12 212 ALA A CA 1
ATOM 1664 C C . ALA A 1 212 ? 16.822 -2.355 -23.657 1.00 78.12 212 ALA A C 1
ATOM 1666 O O . ALA A 1 212 ? 17.046 -3.544 -23.439 1.00 78.12 212 ALA A O 1
ATOM 1667 N N . GLU A 1 213 ? 17.365 -1.386 -22.918 1.00 77.56 213 GLU A N 1
ATOM 1668 C CA . GLU A 1 213 ? 18.244 -1.631 -21.768 1.00 77.56 213 GLU A CA 1
ATOM 1669 C C . GLU A 1 213 ? 17.508 -2.193 -20.540 1.00 77.56 213 GLU A C 1
ATOM 1671 O O . GLU A 1 213 ? 18.117 -2.904 -19.739 1.00 77.56 213 GLU A O 1
ATOM 1676 N N . ASP A 1 214 ? 16.193 -1.981 -20.440 1.00 78.31 214 ASP A N 1
ATOM 1677 C CA . ASP A 1 214 ? 15.374 -2.418 -19.302 1.00 78.31 214 ASP A CA 1
ATOM 1678 C C . ASP A 1 214 ? 14.941 -3.888 -19.399 1.00 78.31 214 ASP A C 1
ATOM 1680 O O . ASP A 1 214 ? 14.411 -4.452 -18.441 1.00 78.31 214 ASP A O 1
ATOM 1684 N N . VAL A 1 215 ? 15.167 -4.548 -20.543 1.00 80.56 215 VAL A N 1
ATOM 1685 C CA . VAL A 1 215 ? 14.671 -5.911 -20.823 1.00 80.56 215 VAL A CA 1
ATOM 1686 C C . VAL A 1 215 ? 15.082 -6.904 -19.737 1.00 80.56 215 VAL A C 1
ATOM 1688 O O . VAL A 1 215 ? 14.268 -7.725 -19.309 1.00 80.56 215 VAL A O 1
ATOM 1691 N N . ASN A 1 216 ? 16.323 -6.823 -19.250 1.00 83.12 216 ASN A N 1
ATOM 1692 C CA . ASN A 1 216 ? 16.802 -7.700 -18.182 1.00 83.12 216 ASN A CA 1
ATOM 1693 C C . ASN A 1 216 ? 16.021 -7.478 -16.880 1.00 83.12 216 ASN A C 1
ATOM 1695 O O . ASN A 1 216 ? 15.630 -8.429 -16.206 1.00 83.12 216 ASN A O 1
ATOM 1699 N N . ALA A 1 217 ? 15.760 -6.222 -16.540 1.00 82.12 217 ALA A N 1
ATOM 1700 C CA . ALA A 1 217 ? 15.064 -5.871 -15.322 1.00 82.12 217 ALA A CA 1
ATOM 1701 C C . ALA A 1 217 ? 13.577 -6.244 -15.366 1.00 82.12 217 ALA A C 1
ATOM 1703 O O . ALA A 1 217 ? 13.068 -6.862 -14.430 1.00 82.12 217 ALA A O 1
ATOM 1704 N N . VAL A 1 218 ? 12.913 -5.979 -16.494 1.00 84.31 218 VAL A N 1
ATOM 1705 C CA . VAL A 1 218 ? 11.540 -6.430 -16.752 1.00 84.31 218 VAL A CA 1
ATOM 1706 C C . VAL A 1 218 ? 11.462 -7.955 -16.683 1.00 84.31 218 VAL A C 1
ATOM 1708 O O . VAL A 1 218 ? 10.561 -8.501 -16.054 1.00 84.31 218 VAL A O 1
ATOM 1711 N N . THR A 1 219 ? 12.443 -8.663 -17.248 1.00 85.62 219 THR A N 1
ATOM 1712 C CA . THR A 1 219 ? 12.507 -10.131 -17.174 1.00 85.62 219 THR A CA 1
ATOM 1713 C C . THR A 1 219 ? 12.625 -10.622 -15.731 1.00 85.62 219 THR A C 1
ATOM 1715 O O . THR A 1 219 ? 11.948 -11.579 -15.357 1.00 85.62 219 THR A O 1
ATOM 1718 N N . LYS A 1 220 ? 13.453 -9.978 -14.898 1.00 87.50 220 LYS A N 1
ATOM 1719 C CA . LYS A 1 220 ? 13.565 -10.312 -13.469 1.00 87.50 220 LYS A CA 1
ATOM 1720 C C . LYS A 1 220 ? 12.243 -10.082 -12.730 1.00 87.50 220 LYS A C 1
ATOM 1722 O O . LYS A 1 220 ? 11.812 -10.972 -12.001 1.00 87.50 220 LYS A O 1
ATOM 1727 N N . LEU A 1 221 ? 11.579 -8.949 -12.968 1.00 88.12 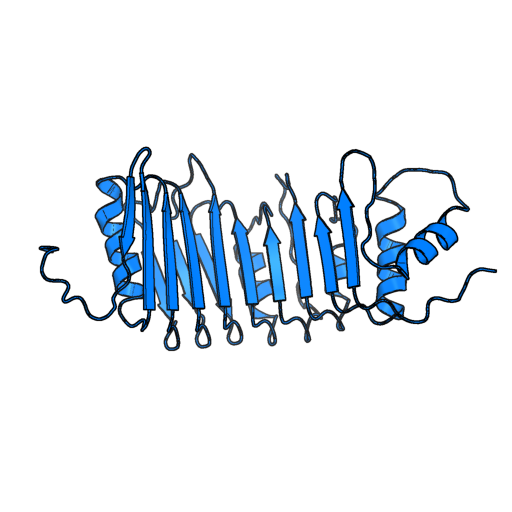221 LEU A N 1
ATOM 1728 C CA . LEU A 1 221 ? 10.269 -8.640 -12.388 1.00 88.12 221 LEU A CA 1
ATOM 1729 C C . LEU A 1 221 ? 9.213 -9.683 -12.783 1.00 88.12 221 LEU A C 1
ATOM 1731 O O . LEU A 1 221 ? 8.532 -10.225 -11.920 1.00 88.12 221 LEU A O 1
ATOM 1735 N N . LEU A 1 222 ? 9.113 -10.015 -14.073 1.00 88.81 222 LEU A N 1
ATOM 1736 C CA . LEU A 1 222 ? 8.155 -11.007 -14.568 1.00 88.81 222 LEU A CA 1
ATOM 1737 C C . LEU A 1 222 ? 8.438 -12.414 -14.028 1.00 88.81 222 LEU A C 1
ATOM 1739 O O . LEU A 1 222 ? 7.502 -13.155 -13.747 1.00 88.81 222 LEU A O 1
ATOM 1743 N N . ARG A 1 223 ? 9.712 -12.787 -13.843 1.00 90.94 223 ARG A N 1
ATOM 1744 C CA . ARG A 1 223 ? 10.080 -14.056 -13.192 1.00 90.94 223 ARG A CA 1
ATOM 1745 C C . ARG A 1 223 ? 9.637 -14.093 -11.732 1.00 90.94 223 ARG A C 1
ATOM 1747 O O . ARG A 1 223 ? 9.110 -15.115 -11.303 1.00 90.94 223 ARG A O 1
ATOM 1754 N N . PHE A 1 224 ? 9.816 -12.996 -10.998 1.00 90.50 224 PHE A N 1
ATOM 1755 C CA . PHE A 1 224 ? 9.414 -12.887 -9.594 1.00 90.50 224 PHE A CA 1
ATOM 1756 C C . PHE A 1 224 ? 7.906 -13.096 -9.386 1.00 90.50 224 PHE A C 1
ATOM 1758 O O . PHE A 1 224 ? 7.505 -13.703 -8.400 1.00 90.50 224 PHE A O 1
ATOM 1765 N N . ILE A 1 225 ? 7.078 -12.654 -10.338 1.00 91.75 225 ILE A N 1
ATOM 1766 C CA . ILE A 1 225 ? 5.614 -12.821 -10.310 1.00 91.75 225 ILE A CA 1
ATOM 1767 C C . ILE A 1 225 ? 5.113 -13.933 -11.243 1.00 91.75 225 ILE A C 1
ATOM 1769 O O . ILE A 1 225 ? 3.940 -13.961 -11.597 1.00 91.75 225 ILE A O 1
ATOM 1773 N N . SER A 1 226 ? 5.977 -14.843 -11.693 1.00 90.44 226 SER A N 1
ATOM 1774 C CA . SER A 1 226 ? 5.605 -15.828 -12.723 1.00 90.44 226 SER A CA 1
ATOM 1775 C C . SER A 1 226 ? 4.569 -16.865 -12.269 1.00 90.44 226 SER A C 1
ATOM 1777 O O . SER A 1 226 ? 3.987 -17.548 -13.108 1.00 90.44 226 SER A O 1
ATOM 1779 N N . HIS A 1 227 ? 4.324 -16.979 -10.961 1.00 91.62 227 HIS A N 1
ATOM 1780 C CA . HIS A 1 227 ? 3.377 -17.918 -10.353 1.00 91.62 227 HIS A CA 1
ATOM 1781 C C . HIS A 1 227 ? 1.951 -17.377 -10.189 1.00 91.62 227 HIS A C 1
ATOM 1783 O O . HIS A 1 227 ? 1.101 -18.109 -9.686 1.00 91.62 227 HIS A O 1
ATOM 1789 N N . VAL A 1 228 ? 1.679 -16.123 -10.564 1.00 93.06 228 VAL A N 1
ATOM 1790 C CA . VAL A 1 228 ? 0.355 -15.508 -10.366 1.00 93.06 228 VAL A CA 1
ATOM 1791 C C . VAL A 1 228 ? -0.721 -16.124 -11.265 1.00 93.06 228 VAL A C 1
ATOM 1793 O O . VAL A 1 228 ? -0.451 -16.563 -12.382 1.00 93.06 228 VAL A O 1
ATOM 1796 N N . GLU A 1 229 ? -1.964 -16.115 -10.786 1.00 94.44 229 GLU A N 1
ATOM 1797 C CA . GLU A 1 229 ? -3.147 -16.578 -11.522 1.00 94.44 229 GLU A CA 1
ATOM 1798 C C . GLU A 1 229 ? -3.575 -15.557 -12.589 1.00 94.44 229 GLU A C 1
ATOM 1800 O O . GLU A 1 229 ? -3.961 -15.932 -13.695 1.00 94.44 229 GLU A O 1
ATOM 1805 N N . GLU A 1 230 ? -3.473 -14.261 -12.277 1.00 93.56 230 GLU A N 1
ATOM 1806 C CA . GLU A 1 230 ? -3.827 -13.168 -13.186 1.00 93.56 230 GLU A CA 1
ATOM 1807 C C . GLU A 1 230 ? -2.688 -12.147 -13.270 1.00 93.56 230 GLU A C 1
ATOM 1809 O O . GLU A 1 230 ? -2.268 -11.569 -12.265 1.00 93.56 230 GLU A O 1
ATOM 1814 N N . LEU A 1 231 ? -2.215 -11.882 -14.488 1.00 92.88 231 LEU A N 1
ATOM 1815 C CA . LEU A 1 231 ? -1.235 -10.835 -14.765 1.00 92.88 231 LEU A CA 1
ATOM 1816 C C . LEU A 1 231 ? -1.817 -9.838 -15.765 1.00 92.88 231 LEU A C 1
ATOM 1818 O O . LEU A 1 231 ? -2.147 -10.201 -16.886 1.00 92.88 231 LEU A O 1
ATOM 1822 N N . SER A 1 232 ? -1.893 -8.570 -15.391 1.00 91.44 232 SER A N 1
ATOM 1823 C CA . SER A 1 232 ? -2.157 -7.478 -16.321 1.00 91.44 232 SER A CA 1
ATOM 1824 C C . SER A 1 232 ? -0.870 -6.702 -16.526 1.00 91.44 232 SER A C 1
ATOM 1826 O O . SER A 1 232 ? -0.420 -6.007 -15.618 1.00 91.44 232 SER A O 1
ATOM 1828 N N . LE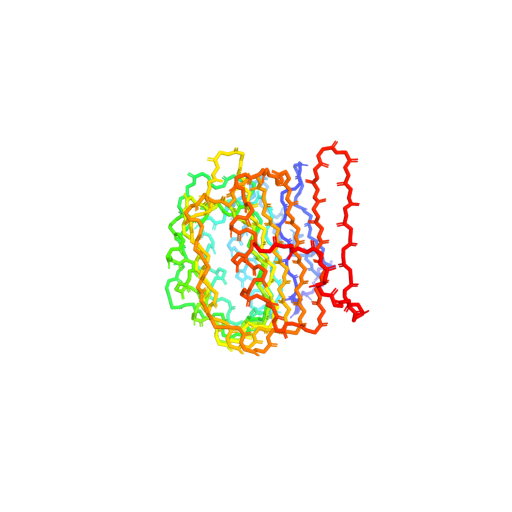U A 1 233 ? -0.280 -6.800 -17.714 1.00 87.69 233 LEU A N 1
ATOM 1829 C CA . LEU A 1 233 ? 0.888 -6.002 -18.079 1.00 87.69 233 LEU A CA 1
ATOM 1830 C C . LEU A 1 233 ? 0.460 -4.893 -19.036 1.00 87.69 233 LEU A C 1
ATOM 1832 O O . LEU A 1 233 ? -0.065 -5.176 -20.115 1.00 87.69 233 LEU A O 1
ATOM 1836 N N . ARG A 1 234 ? 0.726 -3.650 -18.637 1.00 85.62 234 ARG A N 1
ATOM 1837 C CA . ARG A 1 234 ? 0.583 -2.449 -19.451 1.00 85.62 234 ARG A CA 1
ATOM 1838 C C . ARG A 1 234 ? 1.970 -1.877 -19.699 1.00 85.62 234 ARG A C 1
ATOM 1840 O O . ARG A 1 234 ? 2.656 -1.481 -18.765 1.00 85.62 234 ARG A O 1
ATOM 1847 N N . VAL A 1 235 ? 2.369 -1.808 -20.964 1.00 80.19 235 VAL A N 1
ATOM 1848 C CA . VAL A 1 235 ? 3.565 -1.061 -21.371 1.00 80.19 235 VAL A CA 1
ATOM 1849 C C . VAL A 1 235 ? 3.098 0.197 -22.081 1.00 80.19 235 VAL A C 1
ATOM 1851 O O . VAL A 1 235 ? 2.453 0.110 -23.126 1.00 80.19 235 VAL A O 1
ATOM 1854 N N . VAL A 1 236 ? 3.382 1.353 -21.490 1.00 72.81 236 VAL A N 1
ATOM 1855 C CA . VAL A 1 236 ? 3.097 2.663 -22.069 1.00 72.81 236 VAL A CA 1
ATOM 1856 C C . VA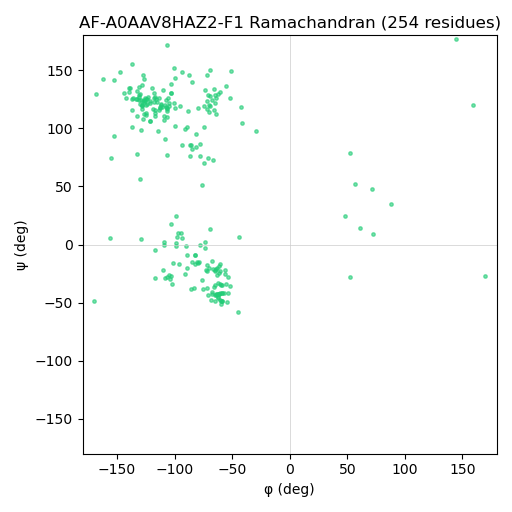L A 1 236 ? 4.392 3.175 -22.667 1.00 72.81 236 VAL A C 1
ATOM 1858 O O . VAL A 1 236 ? 5.274 3.625 -21.953 1.00 72.81 236 VAL A O 1
ATOM 1861 N N . LYS A 1 237 ? 4.521 3.084 -23.986 1.00 67.06 237 LYS A N 1
ATOM 1862 C CA . LYS A 1 237 ? 5.509 3.862 -24.743 1.00 67.06 237 LYS A CA 1
ATOM 1863 C C . LYS A 1 237 ? 4.757 5.032 -25.362 1.00 67.06 237 LYS A C 1
ATOM 1865 O O . LYS A 1 237 ? 3.578 4.838 -25.652 1.00 67.06 237 LYS A O 1
ATOM 1870 N N . GLU A 1 238 ? 5.400 6.174 -25.614 1.00 55.28 238 GLU A N 1
ATOM 1871 C CA . GLU A 1 238 ? 4.839 7.423 -26.192 1.00 55.28 238 GLU A CA 1
ATOM 1872 C C . GLU A 1 238 ? 3.884 7.300 -27.420 1.00 55.28 238 GLU A C 1
ATOM 1874 O O . GLU A 1 238 ? 3.494 8.309 -28.004 1.00 55.28 238 GLU A O 1
ATOM 1879 N N . SER A 1 239 ? 3.463 6.114 -27.879 1.00 40.31 239 SER A N 1
ATOM 1880 C CA . SER A 1 239 ? 2.369 5.955 -28.853 1.00 40.31 239 SER A CA 1
ATOM 1881 C C . SER A 1 239 ? 1.636 4.594 -28.853 1.00 40.31 239 SER A C 1
ATOM 1883 O O . SER A 1 239 ? 0.810 4.378 -29.736 1.00 40.31 239 SER A O 1
ATOM 1885 N N . TRP A 1 240 ? 1.916 3.651 -27.937 1.00 36.81 240 TRP A N 1
ATOM 1886 C CA . TRP A 1 240 ? 1.343 2.290 -28.006 1.00 36.81 240 TRP A CA 1
ATOM 1887 C C . TRP A 1 240 ? 1.032 1.739 -26.609 1.00 36.81 240 TRP A C 1
ATOM 1889 O O . TRP A 1 240 ? 1.891 1.763 -25.731 1.00 36.81 240 TRP A O 1
ATOM 1899 N N . VAL A 1 241 ? -0.186 1.215 -26.427 1.00 42.50 241 VAL A N 1
ATOM 1900 C CA . VAL A 1 241 ? -0.607 0.449 -25.243 1.00 42.50 241 VAL A CA 1
ATOM 1901 C C . VAL A 1 241 ? -0.699 -1.018 -25.649 1.00 42.50 241 VAL A C 1
ATOM 1903 O O . VAL A 1 241 ? -1.509 -1.367 -26.507 1.00 42.50 241 VAL A O 1
ATOM 1906 N N . ILE A 1 242 ? 0.117 -1.876 -25.039 1.00 47.84 242 ILE A N 1
ATOM 1907 C CA . ILE A 1 242 ? -0.005 -3.331 -25.183 1.00 47.84 242 ILE A CA 1
ATOM 1908 C C . ILE A 1 242 ? -0.576 -3.868 -23.872 1.00 47.84 242 ILE A C 1
ATOM 1910 O O . ILE A 1 242 ? 0.063 -3.722 -22.832 1.00 47.84 242 ILE A O 1
ATOM 1914 N N . ASN A 1 243 ? -1.775 -4.453 -23.933 1.00 43.34 243 ASN A N 1
ATOM 1915 C CA . ASN A 1 243 ? -2.420 -5.119 -22.803 1.00 43.34 243 ASN A CA 1
ATOM 1916 C C . ASN A 1 243 ? -2.225 -6.629 -22.941 1.00 43.34 243 ASN A C 1
ATOM 1918 O O . ASN A 1 243 ? -2.656 -7.218 -23.934 1.00 43.34 243 ASN A O 1
ATOM 1922 N N . PHE A 1 244 ? -1.616 -7.256 -21.940 1.00 42.78 244 PHE A N 1
ATOM 1923 C CA . PHE A 1 244 ? -1.587 -8.712 -21.824 1.00 42.78 244 PHE A CA 1
ATOM 1924 C C . PHE A 1 244 ? -2.540 -9.146 -20.714 1.00 42.78 244 PHE A C 1
ATOM 1926 O O . PHE A 1 244 ? -2.424 -8.672 -19.588 1.00 42.78 244 PHE A O 1
ATOM 1933 N N . SER A 1 245 ? -3.459 -10.058 -21.028 1.00 36.41 245 SER A N 1
ATOM 1934 C CA . SER A 1 245 ? -4.263 -10.790 -20.045 1.00 36.41 245 SER A CA 1
ATOM 1935 C C . SER A 1 245 ? -4.070 -12.282 -20.313 1.00 36.41 245 SER A C 1
ATOM 1937 O O . SER A 1 245 ? -4.490 -12.757 -21.371 1.00 36.41 245 SER A O 1
ATOM 1939 N N . PRO A 1 246 ? -3.406 -13.047 -19.432 1.00 40.25 246 PRO A N 1
ATOM 1940 C CA . PRO A 1 246 ? -3.175 -14.457 -19.654 1.00 40.25 246 PRO A CA 1
ATOM 1941 C C . PRO A 1 246 ? -4.400 -15.233 -19.182 1.00 40.25 246 PRO A C 1
ATOM 1943 O O . PRO A 1 246 ? -4.416 -15.822 -18.110 1.00 40.25 246 PRO A O 1
ATOM 1946 N N . SER A 1 247 ? -5.427 -15.305 -20.019 1.00 35.88 247 SER A N 1
ATOM 1947 C CA . SER A 1 247 ? -6.275 -16.496 -20.018 1.00 35.88 247 SER A CA 1
ATOM 1948 C C . SER A 1 247 ? -5.538 -17.545 -20.850 1.00 35.88 247 SER A C 1
ATOM 1950 O O . SER A 1 247 ? -5.752 -17.637 -22.050 1.00 35.88 247 SER A O 1
ATOM 1952 N N . ILE A 1 248 ? -4.598 -18.268 -20.230 1.00 42.59 248 ILE A N 1
ATOM 1953 C CA . ILE A 1 248 ? -3.851 -19.386 -20.836 1.00 42.59 248 ILE A CA 1
ATOM 1954 C C . ILE A 1 248 ? -3.208 -19.006 -22.185 1.00 42.59 248 ILE A C 1
ATOM 1956 O O . ILE A 1 248 ? -3.676 -19.380 -23.258 1.00 42.59 248 ILE A O 1
ATOM 1960 N N . ALA A 1 249 ? -2.081 -18.298 -22.144 1.00 31.88 249 ALA A N 1
ATOM 1961 C CA . ALA A 1 249 ? -1.203 -18.189 -23.303 1.00 31.88 249 ALA A CA 1
ATOM 1962 C C . ALA A 1 249 ? 0.144 -18.812 -22.948 1.00 31.88 249 ALA A C 1
ATOM 1964 O O . ALA A 1 249 ? 0.900 -18.276 -22.139 1.00 31.88 249 ALA A O 1
ATOM 1965 N N . HIS A 1 250 ? 0.434 -19.960 -23.565 1.00 30.47 250 HIS A N 1
ATOM 1966 C CA . HIS A 1 250 ? 1.798 -20.441 -23.729 1.00 30.47 250 HIS A CA 1
ATOM 1967 C C . HIS A 1 250 ? 2.682 -19.257 -24.133 1.00 30.47 250 HIS A C 1
ATOM 1969 O O . HIS A 1 250 ? 2.483 -18.672 -25.199 1.00 30.47 250 HIS A O 1
ATOM 1975 N N . ILE A 1 251 ? 3.673 -18.927 -23.306 1.00 37.44 251 ILE A N 1
ATOM 1976 C CA . ILE A 1 251 ? 4.768 -18.035 -23.689 1.00 37.44 251 ILE A CA 1
ATOM 1977 C C . ILE A 1 251 ? 5.645 -18.820 -24.677 1.00 37.44 251 ILE A C 1
ATOM 1979 O O . ILE A 1 251 ? 6.707 -19.324 -24.340 1.00 37.44 251 ILE A O 1
ATOM 1983 N N . ASN A 1 252 ? 5.159 -18.978 -25.907 1.00 32.94 252 ASN A N 1
ATOM 1984 C CA . ASN A 1 252 ? 5.935 -19.423 -27.055 1.00 32.94 252 ASN A CA 1
ATOM 1985 C C . ASN A 1 252 ? 6.109 -18.203 -27.958 1.00 32.94 252 ASN A C 1
ATOM 1987 O O . ASN A 1 252 ? 5.263 -17.913 -28.798 1.00 32.94 252 ASN A O 1
ATOM 1991 N N . GLY A 1 253 ? 7.191 -17.452 -27.749 1.00 27.50 253 GLY A N 1
ATOM 1992 C CA . GLY A 1 253 ? 7.512 -16.303 -28.602 1.00 27.50 253 GLY A CA 1
ATOM 1993 C C . GLY A 1 253 ? 8.634 -15.407 -28.088 1.00 27.50 253 GLY A C 1
ATOM 1994 O O . GLY A 1 253 ? 9.359 -14.830 -28.892 1.00 27.50 253 GLY A O 1
ATOM 1995 N N . LEU A 1 254 ? 8.855 -15.349 -26.773 1.00 26.11 254 LEU A N 1
ATOM 1996 C CA . LEU A 1 254 ? 10.079 -14.779 -26.213 1.00 26.11 254 LEU A CA 1
ATOM 1997 C C . LEU A 1 254 ? 11.168 -15.852 -26.276 1.00 26.11 254 LEU A C 1
ATOM 1999 O O . LEU A 1 254 ? 11.251 -16.717 -25.406 1.00 26.11 254 LEU A O 1
ATOM 2003 N N . LYS A 1 255 ? 11.982 -15.834 -27.337 1.00 28.22 255 LYS A N 1
ATOM 2004 C CA . LYS A 1 255 ? 13.293 -16.484 -27.261 1.00 28.22 255 LYS A CA 1
ATOM 2005 C C . LYS A 1 255 ? 14.103 -15.733 -26.200 1.00 28.22 255 LYS A C 1
ATOM 2007 O O . LYS A 1 255 ? 14.381 -14.551 -26.386 1.00 28.22 255 LYS A O 1
ATOM 2012 N N . LEU A 1 256 ? 14.372 -16.433 -25.095 1.00 37.28 256 LEU A N 1
ATOM 2013 C CA . LEU A 1 256 ? 15.358 -16.088 -24.068 1.00 37.28 256 LEU A CA 1
ATOM 2014 C C . LEU A 1 256 ? 16.742 -15.865 -24.686 1.00 37.28 256 LEU A C 1
ATOM 2016 O O . LEU A 1 256 ? 17.068 -16.593 -25.654 1.00 37.28 256 LEU A O 1
#

Solvent-accessible surface area (backbone atoms only — not comparable to full-atom values): 13830 Å² total; per-residue (Å²): 135,84,81,83,76,80,61,29,53,58,49,43,48,34,63,47,96,94,42,81,59,60,81,41,86,62,48,61,51,56,49,64,73,56,61,88,60,94,66,100,53,84,79,78,51,51,62,63,52,50,55,50,34,52,78,29,57,29,25,33,42,37,40,31,59,58,89,48,82,90,39,47,72,62,59,48,58,42,43,63,23,34,32,41,36,41,33,28,91,76,36,95,52,68,54,78,68,68,82,85,64,44,35,63,49,21,29,34,41,35,40,33,50,40,40,57,36,61,50,70,48,52,28,55,46,51,49,66,32,72,42,24,31,36,39,38,42,31,34,63,52,82,32,64,48,54,47,44,32,76,40,29,29,34,41,38,39,38,44,51,48,100,85,38,38,38,31,34,44,35,44,39,22,59,43,20,34,37,42,37,41,36,43,45,63,28,50,24,86,69,38,44,78,51,70,42,51,84,48,37,36,34,38,37,40,39,38,33,48,79,54,86,71,29,50,66,29,53,50,51,54,52,60,76,55,63,79,38,72,39,48,40,41,38,44,41,42,105,87,50,79,51,78,45,72,57,81,82,64,82,87,78,77,79,83,128

Sequence (256 aa):
MLTSISHVEELSLRVKEHELISFNPSIAQLRALNQSTGSYFPNLYTPSLLAKARSLGLRHLIIDGLDIRLIIPSIFSINSLHSLSLSFPVLKSNFIFPSGSKLTCLRRLNLDLCGIYPIGELNRFISELCSLEDLHLETHADDTLSVSSKSIKQLELIIFGDNFKLGTLGLFLPSLELLHLETPRLLSSVFHIDGEVPLLKRAFISLVDVHAEDVNAVTKLLRFISHVEELSLRVVKESWVINFSPSIAHINGLKL

Organism: NCBI:txid906938

pLDDT: mean 74.04, std 19.68, range [26.11, 98.5]

Radius of gyration: 21.0 Å; Cα contacts (8 Å, |Δi|>4): 540; chains: 1; bounding box: 51×56×50 Å

Secondary structure (DSSP, 8-state):
--PPP---SEEEEEEETTEE----HHHHHHHHHHTTS----HHHHHHHHHHHHHHTT--EEEEES---TTTHHHHTT-TT-SEEEEE-TT--S-PPPPSS---TT--EEEEES----SHHHHHHHHHH-TT--EEEEEE--SSEEEEE-SS--EEEEEE--SS--EEEEEEE-TT--EEEEEEES-EEEEEEEEEE-TT--EEEEEEES--GGGHHHHHHHHHHTTT-SEEEEEEEETTEEEEE--SS----S---

Nearest PDB structures (foldseek):
  7zrz-assembly1_CP1  TM=5.028E-01  e=7.386E+00  Homo sapiens